Protein AF-0000000076553942 (afdb_homodimer)

Secondary structure (DSSP, 8-state):
------------------------------------TTPPB--S-EEE-GGGSPPEEETTEEEEEEEEEE-TTS-EEEEEEEEE-TT--SS--BB-SSEEEEEEEES-EEEEETTEEEEE-TT-EEEE-TT--BEEEE-SSS-EEEEEEEESPPPTTS--BT---/------------------------------------TTPPB--S-EEE-GGGSPPEEETTEEEEEEEEEE-TTS-EEEEEEEEE-TT--SS--BB-SSEEEEEEEES-EEEEETTEEEEE-TT-EEEE-TT--BEEEE-SSS-EEEEEEEESPPPTTS--BT---

Nearest PDB structures (foldseek):
  7x85-assembly2_C  TM=8.688E-01  e=5.227E-06  Gallus gallus
  6o2d-assembly1_A  TM=8.423E-01  e=2.325E-06  Schizosaccharomyces pombe
  4e2q-assembly1_B  TM=8.247E-01  e=1.135E-04  Arabidopsis thaliana
  1j1l-assembly1_A  TM=6.864E-01  e=2.246E-05  Homo sapiens
  4hlt-assembly1_A  TM=6.917E-01  e=2.641E-05  Homo sapiens

InterPro domains:
  IPR006311 Twin-arginine translocation pathway, signal sequence [PS51318] (1-35)
  IPR011051 RmlC-like cupin domain superfamily [SSF51182] (18-149)
  IPR013096 Cupin 2, conserved barrel [PF07883] (82-149)
  IPR014710 RmlC-like jelly roll fold [G3DSA:2.60.120.10] (34-156)

Foldseek 3Di:
DCPDDDPDDPVPPPPPPPPPPPPPPPPPPLPQQDWDPPFDEDPDDDDDDPVNFDWDDDPFFIKTWDDFGAYSSNKGKTKIKTKGFAFDWPFPWWAFQWKKKKAWQAAWKWKQFPNDTDIDGHRDMDIGDHGTTITMHRNDNGITMIMMMTIHDTDPPDDGPRDPD/DDDPDDDDDDDPPPPPPPPPPPPPPPPPPLPQQDWDPPFDEDPDDDDDDPVNFDWDDDPFFIKTWDDFGAYSSNKGKTKIKTKGFAFDWPFDWWAFQWKKKKAWQAAWKWKQFPNDTDIDGHRDMDIGDHPTTITMHRNDNGITMIMMMTIHDTDPVDDGPRDPD

pLDDT: mean 80.48, std 27.06, range [23.05, 99.0]

Sequence (330 aa):
MAGMKNLNRRDLCVALSAFAAMGSVSASAQAQAQAMPGEKVLSTPGAFPFDSLTPKKTENGVTRPVIQGVLPTGEAVELHETTLLPGHMPHPAHKHRHSEFMMIREGTIEFDNDGKKERVGPGGVIFAASGIMHGIKNVGDAPANYFVIAIGRESPMTPVEGTARMAGMKNLNRRDLCVALSAFAAMGSVSASAQAQAQAMPGEKVLSTPGAFPFDSLTPKKTENGVTRPVIQGVLPTGEAVELHETTLLPGHMPHPAHKHRHSEFMMIREGTIEFDNDGKKERVGPGGVIFAASGIMHGIKNVGDAPANYFVIAIGRESPMTPVEGTAR

Radius of gyration: 30.89 Å; Cα contacts (8 Å, |Δi|>4): 767; chains: 2; bounding box: 77×116×92 Å

Structure (mmCIF, N/CA/C/O backbone):
data_AF-0000000076553942-model_v1
#
loop_
_entity.id
_entity.type
_entity.pdbx_description
1 polymer 'Cupin domain'
#
loop_
_atom_site.group_PDB
_atom_site.id
_atom_site.type_symbol
_atom_site.label_atom_id
_atom_site.label_alt_id
_atom_site.label_comp_id
_atom_site.label_asym_id
_atom_site.label_entity_id
_atom_site.label_seq_id
_atom_site.pdbx_PDB_ins_code
_atom_site.Cartn_x
_atom_site.Cartn_y
_atom_site.Cartn_z
_atom_site.occupancy
_atom_site.B_iso_or_equiv
_atom_site.auth_seq_id
_atom_site.auth_comp_id
_atom_site.auth_asym_id
_atom_site.auth_atom_id
_atom_site.pdbx_PDB_model_num
ATOM 1 N N . MET A 1 1 ? -38.75 63.031 71.688 1 27.09 1 MET A N 1
ATOM 2 C CA . MET A 1 1 ? -38.656 61.594 71.562 1 27.09 1 MET A CA 1
ATOM 3 C C . MET A 1 1 ? -38.938 61.188 70.125 1 27.09 1 MET A C 1
ATOM 5 O O . MET A 1 1 ? -40.094 60.906 69.75 1 27.09 1 MET A O 1
ATOM 9 N N . ALA A 1 2 ? -38.219 61.844 69.125 1 28.02 2 ALA A N 1
ATOM 10 C CA . ALA A 1 2 ? -38.25 62.094 67.688 1 28.02 2 ALA A CA 1
ATOM 11 C C . ALA A 1 2 ? -37.938 60.812 66.875 1 28.02 2 ALA A C 1
ATOM 13 O O . ALA A 1 2 ? -36.781 60.406 66.812 1 28.02 2 ALA A O 1
ATOM 14 N N . GLY A 1 3 ? -38.719 59.75 67.062 1 29.3 3 GLY A N 1
ATOM 15 C CA . GLY A 1 3 ? -38.5 58.375 66.625 1 29.3 3 GLY A CA 1
ATOM 16 C C . GLY A 1 3 ? -38.469 58.25 65.125 1 29.3 3 GLY A C 1
ATOM 17 O O . GLY A 1 3 ? -39.469 58.438 64.438 1 29.3 3 GLY A O 1
ATOM 18 N N . MET A 1 4 ? -37.281 58.625 64.5 1 33.16 4 MET A N 1
ATOM 19 C CA . MET A 1 4 ? -36.938 58.594 63.062 1 33.16 4 MET A CA 1
ATOM 20 C C . MET A 1 4 ? -37.219 57.25 62.438 1 33.16 4 MET A C 1
ATOM 22 O O . MET A 1 4 ? -36.938 56.219 63.031 1 33.16 4 MET A O 1
ATOM 26 N N . LYS A 1 5 ? -38.062 57.188 61.406 1 30.94 5 LYS A N 1
ATOM 27 C CA . LYS A 1 5 ? -38.719 56.312 60.469 1 30.94 5 LYS A CA 1
ATOM 28 C C . LYS A 1 5 ? -37.75 55.312 59.844 1 30.94 5 LYS A C 1
ATOM 30 O O . LYS A 1 5 ? -36.562 55.625 59.719 1 30.94 5 LYS A O 1
ATOM 35 N N . ASN A 1 6 ? -38.094 54.062 59.562 1 26.81 6 ASN A N 1
ATOM 36 C CA . ASN A 1 6 ? -37.812 52.656 59.281 1 26.81 6 ASN A CA 1
ATOM 37 C C . ASN A 1 6 ? -37.312 52.469 57.844 1 26.81 6 ASN A C 1
ATOM 39 O O . ASN A 1 6 ? -37.156 51.312 57.375 1 26.81 6 ASN A O 1
ATOM 43 N N . LEU A 1 7 ? -37.5 53.438 56.812 1 32.25 7 LEU A N 1
ATOM 44 C CA . LEU A 1 7 ? -37.656 52.812 55.531 1 32.25 7 LEU A CA 1
ATOM 45 C C . LEU A 1 7 ? -36.406 52 55.156 1 32.25 7 LEU A C 1
ATOM 47 O O . LEU A 1 7 ? -35.281 52.531 55.156 1 32.25 7 LEU A O 1
ATOM 51 N N . ASN A 1 8 ? -36.406 50.688 55.344 1 25.94 8 ASN A N 1
ATOM 52 C CA . ASN A 1 8 ? -35.406 49.594 55.312 1 25.94 8 ASN A CA 1
ATOM 53 C C . ASN A 1 8 ? -34.75 49.531 53.938 1 25.94 8 ASN A C 1
ATOM 55 O O . ASN A 1 8 ? -33.5 49.656 53.844 1 25.94 8 ASN A O 1
ATOM 59 N N . ARG A 1 9 ? -35 48.375 53.25 1 28.38 9 ARG A N 1
ATOM 60 C CA . ARG A 1 9 ? -34.156 47.344 52.625 1 28.38 9 ARG A CA 1
ATOM 61 C C . ARG A 1 9 ? -33.875 47.719 51.156 1 28.38 9 ARG A C 1
ATOM 63 O O . ARG A 1 9 ? -34.812 47.906 50.375 1 28.38 9 ARG A O 1
ATOM 70 N N . ARG A 1 10 ? -32.781 48.375 50.719 1 25.28 10 ARG A N 1
ATOM 71 C CA . ARG A 1 10 ? -31.953 48.688 49.562 1 25.28 10 ARG A CA 1
ATOM 72 C C . ARG A 1 10 ? -31.672 47.438 48.75 1 25.28 10 ARG A C 1
ATOM 74 O O . ARG A 1 10 ? -30.703 46.719 49 1 25.28 10 ARG A O 1
ATOM 81 N N . ASP A 1 11 ? -32.625 46.438 48.625 1 27.47 11 ASP A N 1
ATOM 82 C CA . ASP A 1 11 ? -32.156 45.25 47.938 1 27.47 11 ASP A CA 1
ATOM 83 C C . ASP A 1 11 ? -31.797 45.531 46.5 1 27.47 11 ASP A C 1
ATOM 85 O O . ASP A 1 11 ? -32.656 45.875 45.688 1 27.47 11 ASP A O 1
ATOM 89 N N . LEU A 1 12 ? -30.797 46.375 46.188 1 24.89 12 LEU A N 1
ATOM 90 C CA . LEU A 1 12 ? -30.359 46.688 44.844 1 24.89 12 LEU A CA 1
ATOM 91 C C . LEU A 1 12 ? -30.016 45.406 44.062 1 24.89 12 LEU A C 1
ATOM 93 O O . LEU A 1 12 ? -29.219 44.594 44.531 1 24.89 12 LEU A O 1
ATOM 97 N N . CYS A 1 13 ? -30.969 44.938 43.219 1 27.08 13 CYS A N 1
ATOM 98 C CA . CYS A 1 13 ? -30.953 43.812 42.25 1 27.08 13 CYS A CA 1
ATOM 99 C C . CYS A 1 13 ? -29.766 43.938 41.312 1 27.08 13 CYS A C 1
ATOM 101 O O . CYS A 1 13 ? -29.641 44.906 40.562 1 27.08 13 CYS A O 1
ATOM 103 N N . VAL A 1 14 ? -28.516 43.562 41.75 1 28.34 14 VAL A N 1
ATOM 104 C CA . VAL A 1 14 ? -27.312 43.438 40.938 1 28.34 14 VAL A CA 1
ATOM 105 C C . VAL A 1 14 ? -27.594 42.562 39.75 1 28.34 14 VAL A C 1
ATOM 107 O O . VAL A 1 14 ? -27.984 41.406 39.875 1 28.34 14 VAL A O 1
ATOM 110 N N . ALA A 1 15 ? -28.266 43.094 38.688 1 27.41 15 ALA A N 1
ATOM 111 C CA . ALA A 1 15 ? -28.3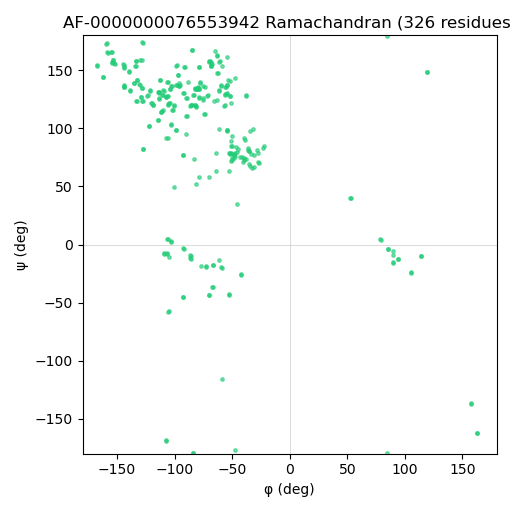91 42.406 37.375 1 27.41 15 ALA A CA 1
ATOM 112 C C . ALA A 1 15 ? -27.047 41.875 36.906 1 27.41 15 ALA A C 1
ATOM 114 O O . ALA A 1 15 ? -26.109 42.656 36.656 1 27.41 15 ALA A O 1
ATOM 115 N N . LEU A 1 16 ? -26.516 40.75 37.469 1 29.64 16 LEU A N 1
ATOM 116 C CA . LEU A 1 16 ? -25.375 39.969 37 1 29.64 16 LEU A CA 1
ATOM 117 C C . LEU A 1 16 ? -25.531 39.625 35.531 1 29.64 16 LEU A C 1
ATOM 119 O O . LEU A 1 16 ? -26.438 38.875 35.125 1 29.64 16 LEU A O 1
ATOM 123 N N . SER A 1 17 ? -25.391 40.562 34.594 1 30.22 17 SER A N 1
ATOM 124 C CA . SER A 1 17 ? -25.312 40.188 33.188 1 30.22 17 SER A CA 1
ATOM 125 C C . SER A 1 17 ? -24.25 39.125 32.969 1 30.22 17 SER A C 1
ATOM 127 O O . SER A 1 17 ? -23.078 39.344 33.219 1 30.22 17 SER A O 1
ATOM 129 N N . ALA A 1 18 ? -24.531 37.844 33.281 1 30.64 18 ALA A N 1
ATOM 130 C CA . ALA A 1 18 ? -23.703 36.719 32.844 1 30.64 18 ALA A CA 1
ATOM 131 C C . ALA A 1 18 ? -23.453 36.781 31.344 1 30.64 18 ALA A C 1
ATOM 133 O O . ALA A 1 18 ? -24.391 36.688 30.547 1 30.64 18 ALA A O 1
ATOM 134 N N . PHE A 1 19 ? -22.531 37.625 30.859 1 31.36 19 PHE A N 1
ATOM 135 C CA . PHE A 1 19 ? -22 37.438 29.516 1 31.36 19 PHE A CA 1
ATOM 136 C C . PHE A 1 19 ? -21.625 35.969 29.281 1 31.36 19 PHE A C 1
ATOM 138 O O . PHE A 1 19 ? -20.766 35.438 29.984 1 31.36 19 PHE A O 1
ATOM 145 N N . ALA A 1 20 ? -22.594 35.125 28.906 1 31.69 20 ALA A N 1
ATOM 146 C CA . ALA A 1 20 ? -22.297 33.812 28.312 1 31.69 20 ALA A CA 1
ATOM 147 C C . ALA A 1 20 ? -21.219 33.938 27.234 1 31.69 20 ALA A C 1
ATOM 149 O O . ALA A 1 20 ? -21.422 34.562 26.203 1 31.69 20 ALA A O 1
ATOM 150 N N . ALA A 1 21 ? -19.922 34.031 27.625 1 32.78 21 ALA A N 1
ATOM 151 C CA . ALA A 1 21 ? -18.859 33.719 26.672 1 32.78 21 ALA A CA 1
ATOM 152 C C . ALA A 1 21 ? -19.219 32.438 25.875 1 32.78 21 ALA A C 1
ATOM 154 O O . ALA A 1 21 ? -19.281 31.359 26.453 1 32.78 21 ALA A O 1
ATOM 155 N N . MET A 1 22 ? -20.109 32.531 24.938 1 34.59 22 MET A N 1
ATOM 156 C CA . MET A 1 22 ? -20.109 31.469 23.938 1 34.59 22 MET A CA 1
ATOM 157 C C . MET A 1 22 ? -18.688 31.062 23.547 1 34.59 22 MET A C 1
ATOM 159 O O . MET A 1 22 ? -17.953 31.875 22.984 1 34.59 22 MET A O 1
ATOM 163 N N . GLY A 1 23 ? -17.953 30.406 24.391 1 34.53 23 GLY A N 1
ATOM 164 C CA . GLY A 1 23 ? -16.797 29.688 23.906 1 34.53 23 GLY A CA 1
ATOM 165 C C . GLY A 1 23 ? -17 29.078 22.531 1 34.53 23 GLY A C 1
ATOM 166 O O . GLY A 1 23 ? -17.875 28.219 22.359 1 34.53 23 GLY A O 1
ATOM 167 N N . SER A 1 24 ? -16.859 29.875 21.516 1 35.22 24 SER A N 1
ATOM 168 C CA . SER A 1 24 ? -16.656 29.188 20.25 1 35.22 24 SER A CA 1
ATOM 169 C C . SER A 1 24 ? -15.719 28 20.406 1 35.22 24 SER A C 1
ATOM 171 O O . SER A 1 24 ? -14.555 28.156 20.766 1 35.22 24 SER A O 1
ATOM 173 N N . VAL A 1 25 ? -16.156 26.938 20.953 1 38 25 VAL A N 1
ATOM 174 C CA . VAL A 1 25 ? -15.422 25.734 20.594 1 38 25 VAL A CA 1
ATOM 175 C C . VAL A 1 25 ? -14.969 25.812 19.141 1 38 25 VAL A C 1
ATOM 177 O O . VAL A 1 25 ? -15.781 25.719 18.219 1 38 25 VAL A O 1
ATOM 180 N N . SER A 1 26 ? -14.039 26.688 18.859 1 36.72 26 SER A N 1
ATOM 181 C CA . SER A 1 26 ? -13.359 26.391 17.609 1 36.72 26 SER A CA 1
ATOM 182 C C . SER A 1 26 ? -13.195 24.891 17.406 1 36.72 26 SER A C 1
ATOM 184 O O . SER A 1 26 ? -12.523 24.234 18.203 1 36.72 26 SER A O 1
ATOM 186 N N . ALA A 1 27 ? -14.156 24.25 16.969 1 35.72 27 ALA A N 1
ATOM 187 C CA . ALA A 1 27 ? -13.805 22.969 16.359 1 35.72 27 ALA A CA 1
ATOM 188 C C . ALA A 1 27 ? -12.391 23 15.781 1 35.72 27 ALA A C 1
ATOM 190 O O . ALA A 1 27 ? -12.094 23.812 14.914 1 35.72 27 ALA A O 1
ATOM 191 N N . SER A 1 28 ? -11.398 22.828 16.578 1 37.69 28 SER A N 1
ATOM 192 C CA . SER A 1 28 ? -10.133 22.484 15.93 1 37.69 28 SER A CA 1
ATOM 193 C C . SER A 1 28 ? -10.367 21.766 14.602 1 37.69 28 SER A C 1
ATOM 195 O O . SER A 1 28 ? -10.82 20.625 14.57 1 37.69 28 SER A O 1
ATOM 197 N N . ALA A 1 29 ? -10.828 22.484 13.664 1 34.94 29 ALA A N 1
ATOM 198 C CA . ALA A 1 29 ? -10.742 21.953 12.305 1 34.94 29 ALA A CA 1
ATOM 199 C C . ALA A 1 29 ? -9.492 21.109 12.117 1 34.94 29 ALA A C 1
ATOM 201 O O . ALA A 1 29 ? -8.367 21.594 12.258 1 34.94 29 ALA A O 1
ATOM 202 N N . GLN A 1 30 ? -9.5 19.891 12.586 1 40.62 30 GLN A N 1
ATOM 203 C CA . GLN A 1 30 ? -8.461 19.016 12.07 1 40.62 30 GLN A CA 1
ATOM 204 C C . GLN A 1 30 ? -7.949 19.516 10.719 1 40.62 30 GLN A C 1
ATOM 206 O O . GLN A 1 30 ? -8.727 19.672 9.773 1 40.62 30 GLN A O 1
ATOM 211 N N . ALA A 1 31 ? -7.008 20.438 10.633 1 39.31 31 ALA A N 1
ATOM 212 C CA . ALA A 1 31 ? -6.359 20.938 9.422 1 39.31 31 ALA A CA 1
ATOM 213 C C . ALA A 1 31 ? -6.242 19.828 8.375 1 39.31 31 ALA A C 1
ATOM 215 O O . ALA A 1 31 ? -5.418 18.922 8.508 1 39.31 31 ALA A O 1
ATOM 216 N N . GLN A 1 32 ? -7.379 19.391 7.883 1 48.31 32 GLN A N 1
ATOM 217 C CA . GLN A 1 32 ? -7.328 18.562 6.688 1 48.31 32 GLN A CA 1
ATOM 218 C C . GLN A 1 32 ? -6.273 19.062 5.707 1 48.31 32 GLN A C 1
ATOM 220 O O . GLN A 1 32 ? -6.273 20.234 5.336 1 48.31 32 GLN A O 1
ATOM 225 N N . ALA A 1 33 ? -5.031 18.594 5.805 1 53.69 33 ALA A N 1
ATOM 226 C CA . ALA A 1 33 ? -4.059 18.969 4.785 1 53.69 33 ALA A CA 1
ATOM 227 C C . ALA A 1 33 ? -4.727 19.156 3.428 1 53.69 33 ALA A C 1
ATOM 229 O O . ALA A 1 33 ? -5.41 18.25 2.941 1 53.69 33 ALA A O 1
ATOM 230 N N . GLN A 1 34 ? -4.961 20.375 3.131 1 63.69 34 GLN A N 1
ATOM 231 C CA . GLN A 1 34 ? -5.648 20.781 1.906 1 63.69 34 GLN A CA 1
ATOM 232 C C . GLN A 1 34 ? -4.812 20.438 0.673 1 63.69 34 GLN A C 1
ATOM 234 O O . GLN A 1 34 ? -3.588 20.562 0.692 1 63.69 34 GLN A O 1
ATOM 239 N N . ALA A 1 35 ? -5.441 19.672 -0.194 1 70.38 35 ALA A N 1
ATOM 240 C CA . ALA A 1 35 ? -4.848 19.469 -1.512 1 70.38 35 ALA A CA 1
ATOM 241 C C . ALA A 1 35 ? -4.195 20.75 -2.027 1 70.38 35 ALA A C 1
ATOM 243 O O . ALA A 1 35 ? -4.742 21.844 -1.86 1 70.38 35 ALA A O 1
ATOM 244 N N . MET A 1 36 ? -2.953 20.719 -2.461 1 73.25 36 MET A N 1
ATOM 245 C CA . MET A 1 36 ? -2.309 21.844 -3.133 1 73.25 36 MET A CA 1
ATOM 246 C C . MET A 1 36 ? -2.914 22.078 -4.512 1 73.25 36 MET A C 1
ATOM 248 O O . MET A 1 36 ? -3.527 21.172 -5.086 1 73.25 36 MET A O 1
ATOM 252 N N . PRO A 1 37 ? -2.732 23.297 -4.965 1 74.56 37 PRO A N 1
ATOM 253 C CA . PRO A 1 37 ? -3.273 23.547 -6.301 1 74.56 37 PRO A CA 1
ATOM 254 C C . PRO A 1 37 ? -2.754 22.562 -7.344 1 74.56 37 PRO A C 1
ATOM 256 O O . PRO A 1 37 ? -1.56 22.25 -7.367 1 74.56 37 PRO A O 1
ATOM 259 N N . GLY A 1 38 ? -3.664 21.969 -8.094 1 82.81 38 GLY A N 1
ATOM 260 C CA . GLY A 1 38 ? -3.301 21.047 -9.156 1 82.81 38 GLY A CA 1
ATOM 261 C C . GLY A 1 38 ? -3.299 19.594 -8.719 1 82.81 38 GLY A C 1
ATOM 262 O O . GLY A 1 38 ? -3.268 18.688 -9.555 1 82.81 38 GLY A O 1
ATOM 263 N N . GLU A 1 39 ? -3.369 19.422 -7.449 1 87.19 39 GLU A N 1
ATOM 264 C CA . GLU A 1 39 ? -3.381 18.047 -6.969 1 87.19 39 GLU A CA 1
ATOM 265 C C . GLU A 1 39 ? -4.777 17.438 -7.07 1 87.19 39 GLU A C 1
ATOM 267 O O . GLU A 1 39 ? -5.766 18.078 -6.707 1 87.19 39 GLU A O 1
ATOM 272 N N . LYS A 1 40 ? -4.785 16.219 -7.59 1 95.12 40 LYS A N 1
ATOM 273 C CA . LYS A 1 40 ? -6.051 15.5 -7.664 1 95.12 40 LYS A CA 1
ATOM 274 C C . LYS A 1 40 ? -6.461 14.969 -6.297 1 95.12 40 LYS A C 1
ATOM 276 O O . LYS A 1 40 ? -5.688 14.266 -5.641 1 95.12 40 LYS A O 1
ATOM 281 N N . VAL A 1 41 ? -7.656 15.305 -5.875 1 96.81 41 VAL A N 1
ATOM 282 C CA . VAL A 1 41 ? -8.172 14.742 -4.629 1 96.81 41 VAL A CA 1
ATOM 283 C C . VAL A 1 41 ? -8.797 13.375 -4.895 1 96.81 41 VAL A C 1
ATOM 285 O O . VAL A 1 41 ? -9.672 13.25 -5.754 1 96.81 41 VAL A O 1
ATOM 288 N N . LEU A 1 42 ? -8.43 12.43 -4.18 1 98 42 LEU A N 1
ATOM 289 C CA . LEU A 1 42 ? -8.875 11.055 -4.375 1 98 42 LEU A CA 1
ATOM 290 C C . LEU A 1 42 ? -10.102 10.758 -3.518 1 98 42 LEU A C 1
ATOM 292 O O . LEU A 1 42 ? -10.008 10.047 -2.516 1 98 42 LEU A O 1
ATOM 296 N N . SER A 1 43 ? -11.203 11.242 -3.982 1 96.44 43 SER A N 1
ATOM 297 C CA . SER A 1 43 ? -12.43 11.109 -3.205 1 96.44 43 SER A CA 1
ATOM 298 C C . SER A 1 43 ? -13.359 10.062 -3.816 1 96.44 43 SER A C 1
ATOM 300 O O . SER A 1 43 ? -14.398 9.742 -3.24 1 96.44 43 SER A O 1
ATOM 302 N N . THR A 1 44 ? -13.078 9.555 -4.949 1 96.38 44 THR A N 1
ATOM 303 C CA . THR A 1 44 ? -13.891 8.547 -5.625 1 96.38 44 THR A CA 1
ATOM 304 C C . THR A 1 44 ? -13.234 7.176 -5.551 1 96.38 44 THR A C 1
ATOM 306 O O . THR A 1 44 ? -12.109 6.992 -6.027 1 96.38 44 THR A O 1
ATOM 309 N N . PRO A 1 45 ? -13.961 6.207 -4.949 1 97.69 45 PRO A N 1
ATOM 310 C CA . PRO A 1 45 ? -13.406 4.852 -4.918 1 97.69 45 PRO A CA 1
ATOM 311 C C . PRO A 1 45 ? -13.234 4.254 -6.312 1 97.69 45 PRO A C 1
ATOM 313 O O . PRO A 1 45 ? -13.781 4.781 -7.285 1 97.69 45 PRO A O 1
ATOM 316 N N . GLY A 1 46 ? -12.398 3.17 -6.348 1 97.44 46 GLY A N 1
ATOM 317 C CA . GLY A 1 46 ? -12.219 2.572 -7.664 1 97.44 46 GLY A CA 1
ATOM 318 C C . GLY A 1 46 ? -11.539 1.219 -7.617 1 97.44 46 GLY A C 1
ATOM 319 O O . GLY A 1 46 ? -10.859 0.893 -6.645 1 97.44 46 GLY A O 1
ATOM 320 N N . ALA A 1 47 ? -11.836 0.418 -8.656 1 98.69 47 ALA A N 1
ATOM 321 C CA . ALA A 1 47 ? -11.117 -0.813 -8.961 1 98.69 47 ALA A CA 1
ATOM 322 C C . ALA A 1 47 ? -10.156 -0.608 -10.133 1 98.69 47 ALA A C 1
ATOM 324 O O . ALA A 1 47 ? -10.484 0.069 -11.109 1 98.69 47 ALA A O 1
ATOM 325 N N . PHE A 1 48 ? -8.992 -1.124 -9.984 1 98.81 48 PHE A N 1
ATOM 326 C CA . PHE A 1 48 ? -7.945 -1.04 -10.992 1 98.81 48 PHE A CA 1
ATOM 327 C C . PHE A 1 48 ? -7.398 -2.424 -11.32 1 98.81 48 PHE A C 1
ATOM 329 O O . PHE A 1 48 ? -6.324 -2.801 -10.844 1 98.81 48 PHE A O 1
ATOM 336 N N . PRO A 1 49 ? -8.102 -3.172 -12.211 1 98.88 49 PRO A N 1
ATOM 337 C CA . PRO A 1 49 ? -7.566 -4.477 -12.609 1 98.88 49 PRO A CA 1
ATOM 338 C C . PRO A 1 49 ? -6.227 -4.375 -13.328 1 98.88 49 PRO A C 1
ATOM 340 O O . PRO A 1 49 ? -5.984 -3.406 -14.055 1 98.88 49 PRO A O 1
ATOM 343 N N . PHE A 1 50 ? -5.414 -5.383 -13.117 1 98.81 50 PHE A N 1
ATOM 344 C CA . PHE A 1 50 ? -4.055 -5.379 -13.648 1 98.81 50 PHE A CA 1
ATOM 345 C C . PHE A 1 50 ? -4.051 -5.098 -15.148 1 98.81 50 PHE A C 1
ATOM 347 O O . PHE A 1 50 ? -3.281 -4.266 -15.625 1 98.81 50 PHE A O 1
ATOM 354 N N . ASP A 1 51 ? -4.938 -5.699 -15.844 1 98.31 51 ASP A N 1
ATOM 355 C CA . ASP A 1 51 ? -4.949 -5.629 -17.312 1 98.31 51 ASP A CA 1
ATOM 356 C C . ASP A 1 51 ? -5.406 -4.254 -17.781 1 98.31 51 ASP A C 1
ATOM 358 O O . ASP A 1 51 ? -5.215 -3.902 -18.953 1 98.31 51 ASP A O 1
ATOM 362 N N . SER A 1 52 ? -6.074 -3.496 -16.906 1 98.38 52 SER A N 1
ATOM 363 C CA . SER A 1 52 ? -6.539 -2.166 -17.281 1 98.38 52 SER A CA 1
ATOM 364 C C . SER A 1 52 ? -5.457 -1.115 -17.062 1 98.38 52 SER A C 1
ATOM 366 O O . SER A 1 52 ? -5.602 0.032 -17.484 1 98.38 52 SER A O 1
ATOM 368 N N . LEU A 1 53 ? -4.348 -1.485 -16.391 1 98.81 53 LEU A N 1
ATOM 369 C CA . LEU A 1 53 ? -3.26 -0.56 -16.094 1 98.81 53 LEU A CA 1
ATOM 370 C C . LEU A 1 53 ? -2.326 -0.423 -17.297 1 98.81 53 LEU A C 1
ATOM 372 O O . LEU A 1 53 ? -1.917 -1.425 -17.891 1 98.81 53 LEU A O 1
ATOM 376 N N . THR A 1 54 ? -1.968 0.783 -17.625 1 98.62 54 THR A N 1
ATOM 377 C CA . THR A 1 54 ? -1.109 1.024 -18.781 1 98.62 54 THR A CA 1
ATOM 378 C C . THR A 1 54 ? 0.356 0.794 -18.422 1 98.62 54 THR A C 1
ATOM 380 O O . THR A 1 54 ? 0.923 1.522 -17.609 1 98.62 54 THR A O 1
ATOM 383 N N . PRO A 1 55 ? 0.945 -0.151 -19.109 1 98.75 55 PRO A N 1
ATOM 384 C CA . PRO A 1 55 ? 2.354 -0.417 -18.797 1 98.75 55 PRO A CA 1
ATOM 385 C C . PRO A 1 55 ? 3.287 0.66 -19.359 1 98.75 55 PRO A C 1
ATOM 387 O O . PRO A 1 55 ? 3.08 1.153 -20.469 1 98.75 55 PRO A O 1
ATOM 390 N N . LYS A 1 56 ? 4.211 1.075 -18.578 1 98.62 56 LYS A N 1
ATOM 391 C CA . LYS A 1 56 ? 5.328 1.914 -18.984 1 98.62 56 LYS A CA 1
ATOM 392 C C . LYS A 1 56 ? 6.645 1.138 -18.938 1 98.62 56 LYS A C 1
ATOM 394 O O . LYS A 1 56 ? 7.129 0.785 -17.859 1 98.62 56 LYS A O 1
ATOM 399 N N . LYS A 1 57 ? 7.262 0.939 -20.062 1 98 57 LYS A N 1
ATOM 400 C CA . LYS A 1 57 ? 8.5 0.175 -20.141 1 98 57 LYS A CA 1
ATOM 401 C C . LYS A 1 57 ? 9.695 1.01 -19.672 1 98 57 LYS A C 1
ATOM 403 O O . LYS A 1 57 ? 9.789 2.195 -20 1 98 57 LYS A O 1
ATOM 408 N N . THR A 1 58 ? 10.562 0.337 -18.953 1 95.81 58 THR A N 1
ATOM 409 C CA . THR A 1 58 ? 11.852 0.897 -18.562 1 95.81 58 THR A CA 1
ATOM 410 C C . THR A 1 58 ? 12.992 -0.055 -18.938 1 95.81 58 THR A C 1
ATOM 412 O O . THR A 1 58 ? 12.742 -1.167 -19.406 1 95.81 58 THR A O 1
ATOM 415 N N . GLU A 1 59 ? 14.18 0.385 -18.75 1 96.81 59 GLU A N 1
ATOM 416 C CA . GLU A 1 59 ? 15.32 -0.49 -19 1 96.81 59 GLU A CA 1
ATOM 417 C C . GLU A 1 59 ? 15.359 -1.646 -18 1 96.81 59 GLU A C 1
ATOM 419 O O . GLU A 1 59 ? 15.938 -2.695 -18.297 1 96.81 59 GLU A O 1
ATOM 424 N N . ASN A 1 60 ? 14.68 -1.534 -16.953 1 98.31 60 ASN A N 1
ATOM 425 C CA . ASN A 1 60 ? 14.812 -2.494 -15.867 1 98.31 60 ASN A CA 1
ATOM 426 C C . ASN A 1 60 ? 13.57 -3.375 -15.742 1 98.31 60 ASN A C 1
ATOM 428 O O . ASN A 1 60 ? 13.547 -4.305 -14.938 1 98.31 60 ASN A O 1
ATOM 432 N N . GLY A 1 61 ? 12.484 -3.037 -16.531 1 98.56 61 GLY A N 1
ATOM 433 C CA . GLY A 1 61 ? 11.242 -3.783 -16.422 1 98.56 61 GLY A CA 1
ATOM 434 C C . GLY A 1 61 ? 10.031 -2.996 -16.906 1 98.56 61 GLY A C 1
ATOM 435 O O . GLY A 1 61 ? 10.023 -2.475 -18.016 1 98.56 61 GLY A O 1
ATOM 436 N N . VAL A 1 62 ? 9.023 -3.105 -16.172 1 98.75 62 VAL A N 1
ATOM 437 C CA . VAL A 1 62 ? 7.777 -2.43 -16.516 1 98.75 62 VAL A CA 1
ATOM 438 C C . VAL A 1 62 ? 7.145 -1.846 -15.258 1 98.75 62 VAL A C 1
ATOM 440 O O . VAL A 1 62 ? 7.121 -2.496 -14.211 1 98.75 62 VAL A O 1
ATOM 443 N N . THR A 1 63 ? 6.727 -0.606 -15.312 1 98.75 63 THR A N 1
ATOM 444 C CA . THR A 1 63 ? 5.922 -0.014 -14.25 1 98.75 63 THR A CA 1
ATOM 445 C C . THR A 1 63 ? 4.508 0.29 -14.75 1 98.75 63 THR A C 1
ATOM 447 O O . THR A 1 63 ? 4.324 0.708 -15.891 1 98.75 63 THR A O 1
ATOM 450 N N . ARG A 1 64 ? 3.525 0.08 -13.93 1 98.88 64 ARG A N 1
ATOM 451 C CA . ARG A 1 64 ? 2.123 0.377 -14.203 1 98.88 64 ARG A CA 1
ATOM 452 C C . ARG A 1 64 ? 1.554 1.335 -13.164 1 98.88 64 ARG A C 1
ATOM 454 O O . ARG A 1 64 ? 1.236 0.927 -12.047 1 98.88 64 ARG A O 1
ATOM 461 N N . PRO A 1 65 ? 1.434 2.645 -13.562 1 98.88 65 PRO A N 1
ATOM 462 C CA . PRO A 1 65 ? 0.793 3.564 -12.617 1 98.88 65 PRO A CA 1
ATOM 463 C C . PRO A 1 65 ? -0.639 3.156 -12.273 1 98.88 65 PRO A C 1
ATOM 465 O O . PRO A 1 65 ? -1.393 2.738 -13.156 1 98.88 65 PRO A O 1
ATOM 468 N N . VAL A 1 66 ? -0.992 3.229 -11.023 1 98.94 66 VAL A N 1
ATOM 469 C CA . VAL A 1 66 ? -2.336 2.869 -10.586 1 98.94 66 VAL A CA 1
ATOM 470 C C . VAL A 1 66 ? -3.131 4.133 -10.266 1 98.94 66 VAL A C 1
ATOM 472 O O . VAL A 1 66 ? -4.199 4.363 -10.828 1 98.94 66 VAL A O 1
ATOM 475 N N . ILE A 1 67 ? -2.637 4.969 -9.344 1 98.69 67 ILE A N 1
ATOM 476 C CA . ILE A 1 67 ? -3.34 6.156 -8.875 1 98.69 67 ILE A CA 1
ATOM 477 C C . ILE A 1 67 ? -2.357 7.098 -8.18 1 98.69 67 ILE A C 1
ATOM 479 O O . ILE A 1 67 ? -1.383 6.648 -7.57 1 98.69 67 ILE A O 1
ATOM 483 N N . GLN A 1 68 ? -2.551 8.367 -8.336 1 97.94 68 GLN A N 1
ATOM 484 C CA . GLN A 1 68 ? -1.767 9.422 -7.691 1 97.94 68 GLN A CA 1
ATOM 485 C C . GLN A 1 68 ? -2.643 10.617 -7.328 1 97.94 68 GLN A C 1
ATOM 487 O O . GLN A 1 68 ? -3.523 11.008 -8.094 1 97.94 68 GLN A O 1
ATOM 492 N N . GLY A 1 69 ? -2.434 11.133 -6.164 1 97.62 69 GLY A N 1
ATOM 493 C CA . GLY A 1 69 ? -3.176 12.297 -5.711 1 97.62 69 GLY A CA 1
ATOM 494 C C . GLY A 1 69 ? -3.111 12.5 -4.211 1 97.62 69 GLY A C 1
ATOM 495 O O . GLY A 1 69 ? -2.172 12.047 -3.557 1 97.62 69 GLY A O 1
ATOM 496 N N . VAL A 1 70 ? -4.035 13.289 -3.727 1 97.12 70 VAL A N 1
ATOM 497 C CA . VAL A 1 70 ? -4.133 13.578 -2.301 1 97.12 70 VAL A CA 1
ATOM 498 C C . VAL A 1 70 ? -5.43 12.992 -1.742 1 97.12 70 VAL A C 1
ATOM 500 O O . VAL A 1 70 ? -6.504 13.188 -2.32 1 97.12 70 VAL A O 1
ATOM 503 N N . LEU A 1 71 ? -5.312 12.289 -0.654 1 97.25 71 LEU A N 1
ATOM 504 C CA . LEU A 1 71 ? -6.496 11.742 0 1 97.25 71 LEU A CA 1
ATOM 505 C C . LEU A 1 71 ? -7.328 12.852 0.635 1 97.25 71 LEU A C 1
ATOM 507 O O . LEU A 1 71 ? -6.816 13.93 0.927 1 97.25 71 LEU A O 1
ATOM 511 N N . PRO A 1 72 ? -8.641 12.555 0.844 1 94.75 72 PRO A N 1
ATOM 512 C CA . PRO A 1 72 ? -9.484 13.586 1.452 1 94.75 72 PRO A CA 1
ATOM 513 C C . PRO A 1 72 ? -9 14.016 2.832 1 94.75 72 PRO A C 1
ATOM 515 O O . PRO A 1 72 ? -9.273 15.133 3.27 1 94.75 72 PRO A O 1
ATOM 518 N N . THR A 1 73 ? -8.227 13.18 3.393 1 93.62 73 THR A N 1
ATOM 519 C CA . THR A 1 73 ? -7.719 13.477 4.727 1 93.62 73 THR A CA 1
ATOM 520 C C . THR A 1 73 ? -6.371 14.195 4.641 1 93.62 73 THR A C 1
ATOM 522 O O . THR A 1 73 ? -5.758 14.492 5.668 1 93.62 73 THR A O 1
ATOM 525 N N . GLY A 1 74 ? -5.84 14.383 3.467 1 93.06 74 GLY A N 1
ATOM 526 C CA . GLY A 1 74 ? -4.734 15.305 3.285 1 93.06 74 GLY A CA 1
ATOM 527 C C . GLY A 1 74 ? -3.445 14.617 2.875 1 93.06 74 GLY A C 1
ATOM 528 O O . GLY A 1 74 ? -2.467 15.281 2.521 1 93.06 74 GLY A O 1
ATOM 529 N N . GLU A 1 75 ? -3.381 13.312 2.918 1 95.62 75 GLU A N 1
ATOM 530 C CA . GLU A 1 75 ? -2.15 12.578 2.633 1 95.62 75 GLU A CA 1
ATOM 531 C C . GLU A 1 75 ? -1.91 12.469 1.131 1 95.62 75 GLU A C 1
ATOM 533 O O . GLU A 1 75 ? -2.781 12.008 0.39 1 95.62 75 GLU A O 1
ATOM 538 N N . ALA A 1 76 ? -0.761 12.867 0.673 1 96.62 76 ALA A N 1
ATOM 539 C CA . ALA A 1 76 ? -0.371 12.664 -0.719 1 96.62 76 ALA A CA 1
ATOM 540 C C . ALA A 1 76 ? 0.117 11.234 -0.947 1 96.62 76 ALA A C 1
ATOM 542 O O . ALA A 1 76 ? 0.911 10.711 -0.162 1 96.62 76 ALA A O 1
ATOM 543 N N . VAL A 1 77 ? -0.369 10.609 -2.068 1 98.31 77 VAL A N 1
ATOM 544 C CA . VAL A 1 77 ? 0.032 9.234 -2.336 1 98.31 77 VAL A CA 1
ATOM 545 C C . VAL A 1 77 ? 0.305 9.055 -3.828 1 98.31 77 VAL A C 1
ATOM 547 O O . VAL A 1 77 ? -0.257 9.773 -4.66 1 98.31 77 VAL A O 1
ATOM 550 N N . GLU A 1 78 ? 1.207 8.195 -4.152 1 98.38 78 GLU A N 1
ATOM 551 C CA . GLU A 1 78 ? 1.432 7.621 -5.477 1 98.38 78 GLU A CA 1
ATOM 552 C C . GLU A 1 78 ? 1.591 6.105 -5.406 1 98.38 78 GLU A C 1
ATOM 554 O O . GLU A 1 78 ? 2.412 5.598 -4.637 1 98.38 78 GLU A O 1
ATOM 559 N N . LEU A 1 79 ? 0.748 5.359 -6.145 1 98.88 79 LEU A N 1
ATOM 560 C CA . LEU A 1 79 ? 0.771 3.9 -6.141 1 98.88 79 LEU A CA 1
ATOM 561 C C . LEU A 1 79 ? 1.008 3.357 -7.547 1 98.88 79 LEU A C 1
ATOM 563 O O . LEU A 1 79 ? 0.398 3.828 -8.508 1 98.88 79 LEU A O 1
ATOM 567 N N . HIS A 1 80 ? 1.928 2.422 -7.648 1 98.94 80 HIS A N 1
ATOM 568 C CA . HIS A 1 80 ? 2.129 1.729 -8.914 1 98.94 80 HIS A CA 1
ATOM 569 C C . HIS A 1 80 ? 2.484 0.262 -8.695 1 98.94 80 HIS A C 1
ATOM 571 O O . HIS A 1 80 ? 2.906 -0.118 -7.598 1 98.94 80 HIS A O 1
ATOM 577 N N . GLU A 1 81 ? 2.205 -0.554 -9.641 1 98.94 81 GLU A N 1
ATOM 578 C CA . GLU A 1 81 ? 2.686 -1.928 -9.75 1 98.94 81 GLU A CA 1
ATOM 579 C C . GLU A 1 81 ? 3.93 -2.008 -10.633 1 98.94 81 GLU A C 1
ATOM 581 O O . GLU A 1 81 ? 4.012 -1.332 -11.664 1 98.94 81 GLU A O 1
ATOM 586 N N . THR A 1 82 ? 4.922 -2.783 -10.227 1 98.94 82 THR A N 1
ATOM 587 C CA . THR A 1 82 ? 6.188 -2.838 -10.953 1 98.94 82 THR A CA 1
ATOM 588 C C . THR A 1 82 ? 6.594 -4.281 -11.219 1 98.94 82 THR A C 1
ATOM 590 O O . THR A 1 82 ? 6.469 -5.141 -10.344 1 98.94 82 THR A O 1
ATOM 593 N N . THR A 1 83 ? 7.059 -4.559 -12.359 1 98.94 83 THR A N 1
ATOM 594 C CA . THR A 1 83 ? 7.809 -5.75 -12.727 1 98.94 83 THR A CA 1
ATOM 595 C C . THR A 1 83 ? 9.297 -5.438 -12.859 1 98.94 83 THR A C 1
ATOM 597 O O . THR A 1 83 ? 9.688 -4.566 -13.641 1 98.94 83 THR A O 1
ATOM 600 N N . LEU A 1 84 ? 10.102 -6.094 -12.117 1 98.94 84 LEU A N 1
ATOM 601 C CA . LEU A 1 84 ? 11.547 -5.883 -12.117 1 98.94 84 LEU A CA 1
ATOM 602 C C . LEU A 1 84 ? 12.273 -7.113 -12.648 1 98.94 84 LEU A C 1
ATOM 604 O O . LEU A 1 84 ? 12.078 -8.219 -12.148 1 98.94 84 LEU A O 1
ATOM 608 N N . LEU A 1 85 ? 13.109 -6.938 -13.641 1 98.88 85 LEU A N 1
ATOM 609 C CA . LEU A 1 85 ? 13.805 -8.039 -14.305 1 98.88 85 LEU A CA 1
ATOM 610 C C . LEU A 1 85 ? 14.828 -8.672 -13.367 1 98.88 85 LEU A C 1
ATOM 612 O O . LEU A 1 85 ? 15.352 -8 -12.469 1 98.88 85 LEU A O 1
ATOM 616 N N . PRO A 1 86 ? 15.133 -9.984 -13.609 1 98.88 86 PRO A N 1
ATOM 617 C CA . PRO A 1 86 ? 16.141 -10.656 -12.781 1 98.88 86 PRO A CA 1
ATOM 618 C C . PRO A 1 86 ? 17.484 -9.938 -12.789 1 98.88 86 PRO A C 1
ATOM 620 O O . PRO A 1 86 ? 17.984 -9.578 -13.852 1 98.88 86 PRO A O 1
ATOM 623 N N . GLY A 1 87 ? 17.969 -9.711 -11.609 1 98.69 87 GLY A N 1
ATOM 624 C CA . GLY A 1 87 ? 19.281 -9.117 -11.477 1 98.69 87 GLY A CA 1
ATOM 625 C C . GLY A 1 87 ? 19.266 -7.602 -11.547 1 98.69 87 GLY A C 1
ATOM 626 O O . GLY A 1 87 ? 20.297 -6.957 -11.336 1 98.69 87 GLY A O 1
ATOM 627 N N . HIS A 1 88 ? 18.156 -6.965 -11.789 1 98.69 88 HIS A N 1
ATOM 628 C CA . HIS A 1 88 ? 18.094 -5.531 -12.039 1 98.69 88 HIS A CA 1
ATOM 629 C C . HIS A 1 88 ? 17.703 -4.766 -10.773 1 98.69 88 HIS A C 1
ATOM 631 O O . HIS A 1 88 ? 17.094 -5.336 -9.867 1 98.69 88 HIS A O 1
ATOM 637 N N . MET A 1 89 ? 18.094 -3.58 -10.727 1 98.31 89 MET A N 1
ATOM 638 C CA . MET A 1 89 ? 17.625 -2.525 -9.828 1 98.31 89 MET A CA 1
ATOM 639 C C . MET A 1 89 ? 16.766 -1.521 -10.578 1 98.31 89 MET A C 1
ATOM 641 O O . MET A 1 89 ? 17.062 -1.158 -11.719 1 98.31 89 MET A O 1
ATOM 645 N N . PRO A 1 90 ? 15.711 -1.135 -9.852 1 97.44 90 PRO A N 1
ATOM 646 C CA . PRO A 1 90 ? 14.898 -0.169 -10.594 1 97.44 90 PRO A CA 1
ATOM 647 C C . PRO A 1 90 ? 15.617 1.155 -10.828 1 97.44 90 PRO A C 1
ATOM 649 O O . PRO A 1 90 ? 15.375 1.828 -11.836 1 97.44 90 PRO A O 1
ATOM 652 N N . HIS A 1 91 ? 16.359 1.595 -9.938 1 93.5 91 HIS A N 1
ATOM 653 C CA . HIS A 1 91 ? 17.219 2.781 -9.945 1 93.5 91 HIS A CA 1
ATOM 654 C C . HIS A 1 91 ? 18.328 2.676 -8.906 1 93.5 91 HIS A C 1
ATOM 656 O O . HIS A 1 91 ? 18.297 1.782 -8.062 1 93.5 91 HIS A O 1
ATOM 662 N N . PRO A 1 92 ? 19.312 3.576 -9.086 1 92.75 92 PRO A N 1
ATOM 663 C CA . PRO A 1 92 ? 20.344 3.578 -8.047 1 92.75 92 PRO A CA 1
ATOM 664 C C . PRO A 1 92 ? 19.781 3.914 -6.664 1 92.75 92 PRO A C 1
ATOM 666 O O . PRO A 1 92 ? 18.734 4.543 -6.559 1 92.75 92 PRO A O 1
ATOM 669 N N . ALA A 1 93 ? 20.516 3.482 -5.641 1 93.12 93 ALA A N 1
ATOM 670 C CA . ALA A 1 93 ? 20.141 3.832 -4.277 1 93.12 93 ALA A CA 1
ATOM 671 C C . ALA A 1 93 ? 19.938 5.336 -4.129 1 93.12 93 ALA A C 1
ATOM 673 O O . ALA A 1 93 ? 20.703 6.129 -4.691 1 93.12 93 ALA A O 1
ATOM 674 N N . HIS A 1 94 ? 18.906 5.746 -3.34 1 93.06 94 HIS A N 1
ATOM 675 C CA . HIS A 1 94 ? 18.516 7.145 -3.186 1 93.06 94 HIS A CA 1
ATOM 676 C C . HIS A 1 94 ? 17.719 7.355 -1.905 1 93.06 94 HIS A C 1
ATOM 678 O O . HIS A 1 94 ? 17.469 6.406 -1.157 1 93.06 94 HIS A O 1
ATOM 684 N N . LYS A 1 95 ? 17.484 8.602 -1.669 1 92.25 95 LYS A N 1
ATOM 685 C CA . LYS A 1 95 ? 16.609 8.977 -0.568 1 92.25 95 LYS A CA 1
ATOM 686 C C . LYS A 1 95 ? 15.617 10.055 -1.002 1 92.25 95 LYS A C 1
ATOM 688 O O . LYS A 1 95 ? 15.867 10.789 -1.96 1 92.25 95 LYS A O 1
ATOM 693 N N . HIS A 1 96 ? 14.547 10.102 -0.381 1 93.12 96 HIS A N 1
ATOM 694 C CA . HIS A 1 96 ? 13.516 11.109 -0.626 1 93.12 96 HIS A CA 1
ATOM 695 C C . HIS A 1 96 ? 12.648 11.32 0.612 1 93.12 96 HIS A C 1
ATOM 697 O O . HIS A 1 96 ? 12.781 10.594 1.599 1 93.12 96 HIS A O 1
ATOM 703 N N . ARG A 1 97 ? 11.875 12.391 0.628 1 94.69 97 ARG A N 1
ATOM 704 C CA . ARG A 1 97 ? 11.086 12.82 1.777 1 94.69 97 ARG A CA 1
ATOM 705 C C . ARG A 1 97 ? 9.93 11.867 2.035 1 94.69 97 ARG A C 1
ATOM 707 O O . ARG A 1 97 ? 9.609 11.57 3.188 1 94.69 97 ARG A O 1
ATOM 714 N N . HIS A 1 98 ? 9.281 11.484 1.004 1 96.25 98 HIS A N 1
ATOM 715 C CA . HIS A 1 98 ? 8.164 10.562 1.213 1 96.25 98 HIS A CA 1
ATOM 716 C C . HIS A 1 98 ? 8.664 9.195 1.683 1 96.25 98 HIS A C 1
ATOM 718 O O . HIS A 1 98 ? 9.844 8.875 1.529 1 96.25 98 HIS A O 1
ATOM 724 N N . SER A 1 99 ? 7.84 8.453 2.367 1 97.56 99 SER A N 1
ATOM 725 C CA . SER A 1 99 ? 8.086 7.062 2.717 1 97.56 99 SER A CA 1
ATOM 726 C C . SER A 1 99 ? 7.52 6.117 1.662 1 97.56 99 SER A C 1
ATOM 728 O O . SER A 1 99 ? 6.551 6.453 0.977 1 97.56 99 SER A O 1
ATOM 730 N N . GLU A 1 100 ? 8.141 4.93 1.559 1 98.56 100 GLU A N 1
ATOM 731 C CA . GLU A 1 100 ? 7.652 3.951 0.589 1 98.56 100 GLU A CA 1
ATOM 732 C C . GLU A 1 100 ? 7.426 2.59 1.243 1 98.56 100 GLU A C 1
ATOM 734 O O . GLU A 1 100 ? 8.227 2.152 2.068 1 98.56 100 GLU A O 1
ATOM 739 N N . PHE A 1 101 ? 6.324 1.986 0.948 1 98.94 101 PHE A N 1
ATOM 740 C CA . PHE A 1 101 ? 6.066 0.577 1.218 1 98.94 101 PHE A CA 1
ATOM 741 C C . PHE A 1 101 ? 6.082 -0.234 -0.073 1 98.94 101 PHE A C 1
ATOM 743 O O . PHE A 1 101 ? 5.438 0.14 -1.055 1 98.94 101 PHE A O 1
ATOM 750 N N . MET A 1 102 ? 6.848 -1.268 -0.128 1 98.94 102 MET A N 1
ATOM 751 C CA . MET A 1 102 ? 6.891 -2.201 -1.251 1 98.94 102 MET A CA 1
ATOM 752 C C . MET A 1 102 ? 6.336 -3.562 -0.848 1 98.94 102 MET A C 1
ATOM 754 O O . MET A 1 102 ? 6.863 -4.211 0.055 1 98.94 102 MET A O 1
ATOM 758 N N . MET A 1 103 ? 5.262 -3.924 -1.405 1 99 103 MET A N 1
ATOM 759 C CA . MET A 1 103 ? 4.566 -5.18 -1.132 1 99 103 MET A CA 1
ATOM 760 C C . MET A 1 103 ? 4.852 -6.203 -2.225 1 99 103 MET A C 1
ATOM 762 O O . MET A 1 103 ? 4.453 -6.016 -3.377 1 99 103 MET A O 1
ATOM 766 N N . ILE A 1 104 ? 5.52 -7.301 -1.862 1 99 104 ILE A N 1
ATOM 767 C CA . ILE A 1 104 ? 6.062 -8.234 -2.848 1 99 104 ILE A CA 1
ATOM 768 C C . ILE A 1 104 ? 4.988 -9.234 -3.254 1 99 104 ILE A C 1
ATOM 770 O O . ILE A 1 104 ? 4.453 -9.961 -2.408 1 99 104 ILE A O 1
ATOM 774 N N . ARG A 1 105 ? 4.688 -9.234 -4.504 1 98.94 105 ARG A N 1
ATOM 775 C CA . ARG A 1 105 ? 3.688 -10.148 -5.051 1 98.94 105 ARG A CA 1
ATOM 776 C C . ARG A 1 105 ? 4.336 -11.43 -5.559 1 98.94 105 ARG A C 1
ATOM 778 O O . ARG A 1 105 ? 3.836 -12.531 -5.309 1 98.94 105 ARG A O 1
ATOM 785 N N . 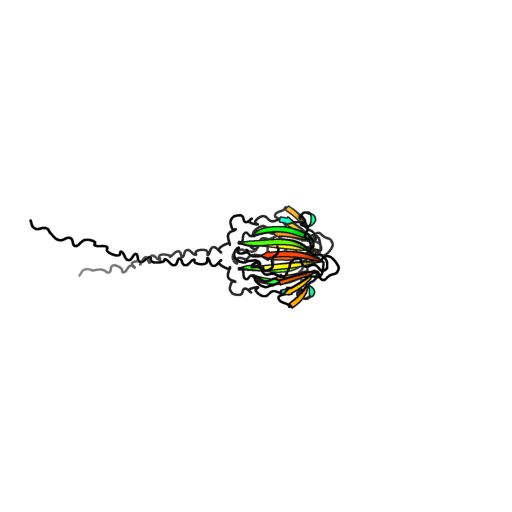GLU A 1 106 ? 5.422 -11.273 -6.277 1 98.81 106 GLU A N 1
ATOM 786 C CA . GLU A 1 106 ? 6.191 -12.375 -6.844 1 98.81 106 GLU A CA 1
ATOM 787 C C . GLU A 1 106 ? 7.688 -12.07 -6.832 1 98.81 106 GLU A C 1
ATOM 789 O O . GLU A 1 106 ? 8.086 -10.914 -6.965 1 98.81 106 GLU A O 1
ATOM 794 N N . GLY A 1 107 ? 8.5 -13.133 -6.766 1 98.88 107 GLY A N 1
ATOM 795 C CA . GLY A 1 107 ? 9.945 -12.992 -6.848 1 98.88 107 GLY A CA 1
ATOM 796 C C . GLY A 1 107 ? 10.594 -12.672 -5.516 1 98.88 107 GLY A C 1
ATOM 797 O O . GLY A 1 107 ? 9.938 -12.711 -4.473 1 98.88 107 GLY A O 1
ATOM 798 N N . THR A 1 108 ? 11.891 -12.531 -5.574 1 98.81 108 THR A N 1
ATOM 799 C CA . THR A 1 108 ? 12.688 -12.242 -4.387 1 98.81 108 THR A CA 1
ATOM 800 C C . THR A 1 108 ? 13.438 -10.93 -4.543 1 98.81 108 THR A C 1
ATOM 802 O O . THR A 1 108 ? 14.242 -10.773 -5.465 1 98.81 108 THR A O 1
ATOM 805 N N . ILE A 1 109 ? 13.195 -10.008 -3.65 1 98.94 109 ILE A N 1
ATOM 806 C CA . ILE A 1 109 ? 13.812 -8.688 -3.676 1 98.94 109 ILE A CA 1
ATOM 807 C C . ILE A 1 109 ? 14.805 -8.555 -2.523 1 98.94 109 ILE A C 1
ATOM 809 O O . ILE A 1 109 ? 14.492 -8.914 -1.385 1 98.94 109 ILE A O 1
ATOM 813 N N . GLU A 1 110 ? 15.969 -8.156 -2.811 1 98.88 110 GLU A N 1
ATOM 814 C CA . GLU A 1 110 ? 16.922 -7.758 -1.785 1 98.88 110 GLU A CA 1
ATOM 815 C C . GLU A 1 110 ? 16.812 -6.27 -1.469 1 98.88 110 GLU A C 1
ATOM 817 O O . GLU A 1 110 ? 16.828 -5.434 -2.373 1 98.88 110 GLU A O 1
ATOM 822 N N . PHE A 1 111 ? 16.641 -5.98 -0.214 1 98.81 111 PHE A N 1
ATOM 823 C CA . PHE A 1 111 ? 16.578 -4.617 0.294 1 98.81 111 PHE A CA 1
ATOM 824 C C . PHE A 1 111 ? 17.906 -4.203 0.92 1 98.81 111 PHE A C 1
ATOM 826 O O . PHE A 1 111 ? 18.375 -4.836 1.866 1 98.81 111 PHE A O 1
ATOM 833 N N . ASP A 1 112 ? 18.453 -3.18 0.351 1 96.69 112 ASP A N 1
ATOM 834 C CA . ASP A 1 112 ? 19.688 -2.6 0.893 1 96.69 112 ASP A CA 1
ATOM 835 C C . ASP A 1 112 ? 19.391 -1.314 1.664 1 96.69 112 ASP A C 1
ATOM 837 O O . ASP A 1 112 ? 19.062 -0.288 1.067 1 96.69 112 ASP A O 1
ATOM 841 N N . ASN A 1 113 ? 19.422 -1.457 2.943 1 91.62 113 ASN A N 1
ATOM 842 C CA . ASN A 1 113 ? 19.188 -0.327 3.838 1 91.62 113 ASN A CA 1
ATOM 843 C C . ASN A 1 113 ? 20.484 0.129 4.508 1 91.62 113 ASN A C 1
ATOM 845 O O . ASN A 1 113 ? 20.734 -0.213 5.664 1 91.62 113 ASN A O 1
ATOM 849 N N . ASP A 1 114 ? 21.078 1.058 3.814 1 83.75 114 ASP A N 1
ATOM 850 C CA . ASP A 1 114 ? 22.328 1.617 4.305 1 83.75 114 ASP A CA 1
ATOM 851 C C . ASP A 1 114 ? 23.344 0.514 4.602 1 83.75 114 ASP A C 1
ATOM 853 O O . ASP A 1 114 ? 23.922 0.469 5.691 1 83.75 114 ASP A O 1
ATOM 857 N N . GLY A 1 115 ? 23.406 -0.46 3.787 1 85.75 115 GLY A N 1
ATOM 858 C CA . GLY A 1 115 ? 24.422 -1.495 3.877 1 85.75 115 GLY A CA 1
ATOM 859 C C . GLY A 1 115 ? 23.891 -2.809 4.422 1 85.75 115 GLY A C 1
ATOM 860 O O . GLY A 1 115 ? 24.531 -3.848 4.289 1 85.75 115 GLY A O 1
ATOM 861 N N . LYS A 1 116 ? 22.797 -2.756 5.18 1 91.56 116 LYS A N 1
ATOM 862 C CA . LYS A 1 116 ? 22.156 -3.986 5.637 1 91.56 116 LYS A CA 1
ATOM 863 C C . LYS A 1 116 ? 21.25 -4.562 4.562 1 91.56 116 LYS A C 1
ATOM 865 O O . LYS A 1 116 ? 20.281 -3.916 4.152 1 91.56 116 LYS A O 1
ATOM 870 N N . LYS A 1 117 ? 21.578 -5.828 4.129 1 96.69 117 LYS A N 1
ATOM 871 C CA . LYS A 1 117 ? 20.812 -6.457 3.049 1 96.69 117 LYS A CA 1
ATOM 872 C C . LYS A 1 117 ? 19.891 -7.547 3.584 1 96.69 117 LYS A C 1
ATOM 874 O O . LYS A 1 117 ? 20.312 -8.391 4.375 1 96.69 117 LYS A O 1
ATOM 879 N N . GLU A 1 118 ? 18.688 -7.465 3.254 1 98.19 118 GLU A N 1
ATOM 880 C CA . GLU A 1 118 ? 17.688 -8.453 3.621 1 98.19 118 GLU A CA 1
ATOM 881 C C . GLU A 1 118 ? 16.828 -8.852 2.416 1 98.19 118 GLU A C 1
ATOM 883 O O . GLU A 1 118 ? 16.516 -8.008 1.575 1 98.19 118 GLU A O 1
ATOM 888 N N . ARG A 1 119 ? 16.516 -10.133 2.381 1 98.69 119 ARG A N 1
ATOM 889 C CA . ARG A 1 119 ? 15.695 -10.617 1.276 1 98.69 119 ARG A CA 1
ATOM 890 C C . ARG A 1 119 ? 14.234 -10.734 1.689 1 98.69 119 ARG A C 1
ATOM 892 O O . ARG A 1 119 ? 13.93 -11.164 2.805 1 98.69 119 ARG A O 1
ATOM 899 N N . VAL A 1 120 ? 13.398 -10.32 0.821 1 98.88 120 VAL A N 1
ATOM 900 C CA . VAL A 1 120 ? 11.961 -10.359 1.037 1 98.88 120 VAL A CA 1
ATOM 901 C C . VAL A 1 120 ? 11.273 -11.023 -0.161 1 98.88 120 VAL A C 1
ATOM 903 O O . VAL A 1 120 ? 11.523 -10.641 -1.309 1 98.88 120 VAL A O 1
ATOM 906 N N . GLY A 1 121 ? 10.422 -12.078 0.124 1 98.88 121 GLY A N 1
ATOM 907 C CA . GLY A 1 121 ? 9.672 -12.781 -0.904 1 98.88 121 GLY A CA 1
ATOM 908 C C . GLY A 1 121 ? 8.195 -12.461 -0.885 1 98.88 121 GLY A C 1
ATOM 909 O O . GLY A 1 121 ? 7.762 -11.523 -0.213 1 98.88 121 GLY A O 1
ATOM 910 N N . PRO A 1 122 ? 7.418 -13.273 -1.655 1 98.94 122 PRO A N 1
ATOM 911 C CA . PRO A 1 122 ? 5.984 -12.992 -1.786 1 98.94 122 PRO A CA 1
ATOM 912 C C . PRO A 1 122 ? 5.273 -12.922 -0.437 1 98.94 122 PRO A C 1
ATOM 914 O O . PRO A 1 122 ? 5.523 -13.758 0.44 1 98.94 122 PRO A O 1
ATOM 917 N N . GLY A 1 123 ? 4.438 -11.945 -0.279 1 98.94 123 GLY A N 1
ATOM 918 C CA . GLY A 1 123 ? 3.719 -11.734 0.969 1 98.94 123 GLY A CA 1
ATOM 919 C C . GLY A 1 123 ? 4.465 -10.852 1.947 1 98.94 123 GLY A C 1
ATOM 920 O O . GLY A 1 123 ? 3.883 -10.352 2.914 1 98.94 123 GLY A O 1
ATOM 921 N N . GLY A 1 124 ? 5.75 -10.664 1.692 1 98.94 124 GLY A N 1
ATOM 922 C CA . GLY A 1 124 ? 6.559 -9.781 2.518 1 98.94 124 GLY A CA 1
ATOM 923 C C . GLY A 1 124 ? 6.477 -8.328 2.096 1 98.94 124 GLY A C 1
ATOM 924 O O . GLY A 1 124 ? 5.91 -8.008 1.048 1 98.94 124 GLY A O 1
ATOM 925 N N . VAL A 1 125 ? 6.984 -7.453 2.988 1 99 125 VAL A N 1
ATOM 926 C CA . VAL A 1 125 ? 6.902 -6.008 2.787 1 99 125 VAL A CA 1
ATOM 927 C C . VAL A 1 125 ? 8.25 -5.363 3.111 1 99 125 VAL A C 1
ATOM 929 O O . VAL A 1 125 ? 8.93 -5.777 4.051 1 99 125 VAL A O 1
ATOM 932 N N . ILE A 1 126 ? 8.617 -4.418 2.287 1 98.94 126 ILE A N 1
ATOM 933 C CA . ILE A 1 126 ? 9.766 -3.562 2.539 1 98.94 126 ILE A CA 1
ATOM 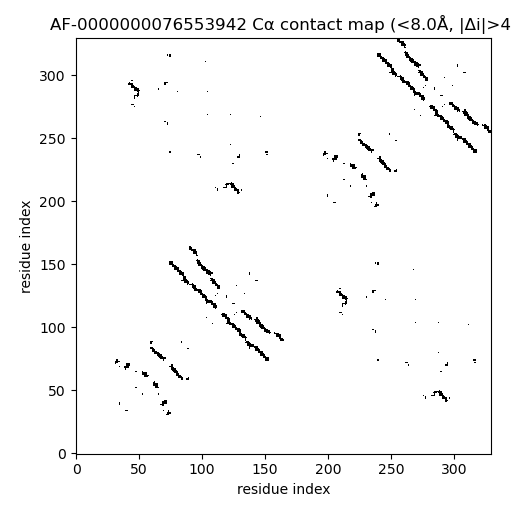934 C C . ILE A 1 126 ? 9.297 -2.148 2.873 1 98.94 126 ILE A C 1
ATOM 936 O O . ILE A 1 126 ? 8.398 -1.615 2.215 1 98.94 126 ILE A O 1
ATOM 940 N N . PHE A 1 127 ? 9.828 -1.579 3.914 1 98.81 127 PHE A N 1
ATOM 941 C CA . PHE A 1 127 ? 9.547 -0.207 4.32 1 98.81 127 PHE A CA 1
ATOM 942 C C . PHE A 1 127 ? 10.797 0.661 4.191 1 98.81 127 PHE A C 1
ATOM 944 O O . PHE A 1 127 ? 11.75 0.506 4.953 1 98.81 127 PHE A O 1
ATOM 951 N N . ALA A 1 128 ? 10.836 1.577 3.152 1 97.81 128 ALA A N 1
ATOM 952 C CA . ALA A 1 128 ? 11.852 2.619 3.018 1 97.81 128 ALA A CA 1
ATOM 953 C C . ALA A 1 128 ? 11.422 3.898 3.732 1 97.81 128 ALA A C 1
ATOM 955 O O . ALA A 1 128 ? 10.508 4.594 3.277 1 97.81 128 ALA A O 1
ATOM 956 N N . ALA A 1 129 ? 12.078 4.207 4.801 1 96.75 129 ALA A N 1
ATOM 957 C CA . ALA A 1 129 ? 11.672 5.324 5.656 1 96.75 129 ALA A CA 1
ATOM 958 C C . ALA A 1 129 ? 12.117 6.656 5.059 1 96.75 129 ALA A C 1
ATOM 960 O O . ALA A 1 129 ? 13.117 6.719 4.336 1 96.75 129 ALA A O 1
ATOM 961 N N . SER A 1 130 ? 11.367 7.676 5.406 1 95.88 130 SER A N 1
ATOM 962 C CA . SER A 1 130 ? 11.641 9.031 4.949 1 95.88 130 SER A CA 1
ATOM 963 C C . SER A 1 130 ? 13.086 9.43 5.227 1 95.88 130 SER A C 1
ATOM 965 O O . SER A 1 130 ? 13.578 9.258 6.344 1 95.88 130 SER A O 1
ATOM 967 N N . GLY A 1 131 ? 13.727 9.883 4.203 1 92.81 131 GLY A N 1
ATOM 968 C CA . GLY A 1 131 ? 15.039 10.5 4.34 1 92.81 131 GLY A CA 1
ATOM 969 C C . GLY A 1 131 ? 16.156 9.492 4.508 1 92.81 131 GLY A C 1
ATOM 970 O O . GLY A 1 131 ? 17.297 9.867 4.785 1 92.81 131 GLY A O 1
ATOM 971 N N . ILE A 1 132 ? 15.914 8.242 4.434 1 93.69 132 ILE A N 1
ATOM 972 C CA . ILE A 1 132 ? 16.922 7.215 4.629 1 93.69 132 ILE A CA 1
ATOM 973 C C . ILE A 1 132 ? 17.328 6.617 3.283 1 93.69 132 ILE A C 1
ATOM 975 O O . ILE A 1 132 ? 16.453 6.312 2.455 1 93.69 132 ILE A O 1
ATOM 979 N N . MET A 1 133 ? 18.641 6.469 3.035 1 94.19 133 MET A N 1
ATOM 980 C CA . MET A 1 133 ? 19.156 5.863 1.813 1 94.19 133 MET A CA 1
ATOM 981 C C . MET A 1 133 ? 18.688 4.418 1.677 1 94.19 133 MET A C 1
ATOM 983 O O . MET A 1 133 ? 18.781 3.641 2.629 1 94.19 133 MET A O 1
ATOM 987 N N . HIS A 1 134 ? 18.172 4.098 0.449 1 95.69 134 HIS A N 1
ATOM 988 C CA . HIS A 1 134 ? 17.672 2.742 0.243 1 95.69 134 HIS A CA 1
ATOM 989 C C . HIS A 1 134 ? 17.797 2.324 -1.219 1 95.69 134 HIS A C 1
ATOM 991 O O . HIS A 1 134 ? 17.922 3.176 -2.104 1 95.69 134 HIS A O 1
ATOM 997 N N . GLY A 1 135 ? 17.859 1.019 -1.41 1 97.25 135 GLY A N 1
ATOM 998 C CA . GLY A 1 135 ? 17.828 0.391 -2.721 1 97.25 135 GLY A CA 1
ATOM 999 C C . GLY A 1 135 ? 17.297 -1.03 -2.689 1 97.25 135 GLY A C 1
ATOM 1000 O O . GLY A 1 135 ? 17.281 -1.672 -1.636 1 97.25 135 GLY A O 1
ATOM 1001 N N . ILE A 1 136 ? 16.812 -1.422 -3.891 1 98.69 136 ILE A N 1
ATOM 1002 C CA . ILE A 1 136 ? 16.375 -2.811 -3.98 1 98.69 136 ILE A CA 1
ATOM 1003 C C . ILE A 1 136 ? 16.922 -3.445 -5.254 1 98.69 136 ILE A C 1
ATOM 1005 O O . ILE A 1 136 ? 17.266 -2.742 -6.211 1 98.69 136 ILE A O 1
ATOM 1009 N N . LYS A 1 137 ? 16.984 -4.758 -5.215 1 98.75 137 LYS A N 1
ATOM 1010 C CA . LYS A 1 137 ? 17.422 -5.566 -6.344 1 98.75 137 LYS A CA 1
ATOM 1011 C C . LYS A 1 137 ? 16.641 -6.871 -6.434 1 98.75 137 LYS A C 1
ATOM 1013 O O . LYS A 1 137 ? 16.391 -7.52 -5.418 1 98.75 137 LYS A O 1
ATOM 1018 N N . ASN A 1 138 ? 16.219 -7.199 -7.727 1 98.94 138 ASN A N 1
ATOM 1019 C CA . ASN A 1 138 ? 15.695 -8.547 -7.93 1 98.94 138 ASN A CA 1
ATOM 1020 C C . ASN A 1 138 ? 16.812 -9.586 -7.93 1 98.94 138 ASN A C 1
ATOM 1022 O O . ASN A 1 138 ? 17.594 -9.664 -8.883 1 98.94 138 ASN A O 1
ATOM 1026 N N . VAL A 1 139 ? 16.781 -10.383 -6.934 1 98.88 139 VAL A N 1
ATOM 1027 C CA . VAL A 1 139 ? 17.906 -11.312 -6.809 1 98.88 139 VAL A CA 1
ATOM 1028 C C . VAL A 1 139 ? 17.438 -12.719 -7.191 1 98.88 139 VAL A C 1
ATOM 1030 O O . VAL A 1 139 ? 18.156 -13.695 -6.953 1 98.88 139 VAL A O 1
ATOM 1033 N N . GLY A 1 140 ? 16.234 -12.852 -7.637 1 98.75 140 GLY A N 1
ATOM 1034 C CA . GLY A 1 140 ? 15.75 -14.117 -8.172 1 98.75 140 GLY A CA 1
ATOM 1035 C C . GLY A 1 140 ? 16.109 -14.32 -9.633 1 98.75 140 GLY A C 1
ATOM 1036 O O . GLY A 1 140 ? 16.672 -13.438 -10.266 1 98.75 140 GLY A O 1
ATOM 1037 N N . ASP A 1 141 ? 15.648 -15.5 -10.18 1 98.56 141 ASP A N 1
ATOM 1038 C CA . ASP A 1 141 ? 15.984 -15.867 -11.555 1 98.56 141 ASP A CA 1
ATOM 1039 C C . ASP A 1 141 ? 14.797 -15.625 -12.484 1 98.56 141 ASP A C 1
ATOM 1041 O O . ASP A 1 141 ? 14.859 -15.945 -13.672 1 98.56 141 ASP A O 1
ATOM 1045 N N . ALA A 1 142 ? 13.742 -15.102 -12 1 98.75 142 ALA A N 1
ATOM 1046 C CA . ALA A 1 142 ? 12.555 -14.703 -12.75 1 98.75 142 ALA A CA 1
ATOM 1047 C C . ALA A 1 142 ? 12.141 -13.273 -12.398 1 98.75 142 ALA A C 1
ATOM 1049 O O . ALA A 1 142 ? 12.578 -12.719 -11.391 1 98.75 142 ALA A O 1
ATOM 1050 N N . PRO A 1 143 ? 11.375 -12.602 -13.25 1 98.88 143 PRO A N 1
ATOM 1051 C CA . PRO A 1 143 ? 10.906 -11.258 -12.906 1 98.88 143 PRO A CA 1
ATOM 1052 C C . PRO A 1 143 ? 10.18 -11.211 -11.562 1 98.88 143 PRO A C 1
ATOM 1054 O O . PRO A 1 143 ? 9.453 -12.148 -11.219 1 98.88 143 PRO A O 1
ATOM 1057 N N . ALA A 1 144 ? 10.508 -10.195 -10.852 1 98.94 144 ALA A N 1
ATOM 1058 C CA . ALA A 1 144 ? 9.781 -9.938 -9.609 1 98.94 144 ALA A CA 1
ATOM 1059 C C . ALA A 1 144 ? 8.664 -8.922 -9.828 1 98.94 144 ALA A C 1
ATOM 1061 O O . ALA A 1 144 ? 8.844 -7.949 -10.57 1 98.94 144 ALA A O 1
ATOM 1062 N N . ASN A 1 145 ? 7.453 -9.172 -9.258 1 98.94 145 ASN A N 1
ATOM 1063 C CA . ASN A 1 145 ? 6.324 -8.25 -9.273 1 98.94 145 ASN A CA 1
ATOM 1064 C C . ASN A 1 145 ? 6 -7.738 -7.871 1 98.94 145 ASN A C 1
ATOM 1066 O O . ASN A 1 145 ? 5.965 -8.516 -6.914 1 98.94 145 ASN A O 1
ATOM 1070 N N . TYR A 1 146 ? 5.859 -6.426 -7.777 1 98.94 146 TYR A N 1
ATOM 1071 C CA . TYR A 1 146 ? 5.555 -5.848 -6.473 1 98.94 146 TYR A CA 1
ATOM 1072 C C . TYR A 1 146 ? 4.812 -4.527 -6.621 1 98.94 146 TYR A C 1
ATOM 1074 O O . TYR A 1 146 ? 4.793 -3.936 -7.703 1 98.94 146 TYR A O 1
ATOM 1082 N N . PHE A 1 147 ? 4.117 -4.129 -5.57 1 98.94 147 PHE A N 1
ATOM 1083 C CA . PHE A 1 147 ? 3.482 -2.816 -5.488 1 98.94 147 PHE A CA 1
ATOM 1084 C C . PHE A 1 147 ? 4.359 -1.84 -4.715 1 98.94 147 PHE A C 1
ATOM 1086 O O . PHE A 1 147 ? 5.035 -2.227 -3.758 1 98.94 147 PHE A O 1
ATOM 1093 N N . VAL A 1 148 ? 4.32 -0.609 -5.105 1 98.94 148 VAL A N 1
ATOM 1094 C CA . VAL A 1 148 ? 4.914 0.475 -4.332 1 98.94 148 VAL A CA 1
ATOM 1095 C C . VAL A 1 148 ? 3.857 1.533 -4.027 1 98.94 148 VAL A C 1
ATOM 1097 O O . VAL A 1 148 ? 3.113 1.953 -4.918 1 98.94 148 VAL A O 1
ATOM 1100 N N . ILE A 1 149 ? 3.744 1.875 -2.785 1 98.94 149 ILE A N 1
ATOM 1101 C CA . ILE A 1 149 ? 3.004 3.09 -2.461 1 98.94 149 ILE A CA 1
ATOM 1102 C C . ILE A 1 149 ? 3.93 4.086 -1.766 1 98.94 149 ILE A C 1
ATOM 1104 O O . ILE A 1 149 ? 4.574 3.754 -0.768 1 98.94 149 ILE A O 1
ATOM 1108 N N . ALA A 1 150 ? 4.086 5.234 -2.367 1 98.69 150 ALA A N 1
ATOM 1109 C CA . ALA A 1 150 ? 4.781 6.375 -1.781 1 98.69 150 ALA A CA 1
ATOM 1110 C C . ALA A 1 150 ? 3.805 7.293 -1.048 1 98.69 150 ALA A C 1
ATOM 1112 O O . ALA A 1 150 ? 2.74 7.625 -1.574 1 98.69 150 ALA A O 1
ATOM 1113 N N . ILE A 1 151 ? 4.133 7.656 0.192 1 98.31 151 ILE A N 1
ATOM 1114 C CA . ILE A 1 151 ? 3.234 8.453 1.023 1 98.31 151 ILE A CA 1
ATOM 1115 C C . ILE A 1 151 ? 3.977 9.672 1.563 1 98.31 151 ILE A C 1
ATOM 1117 O O . ILE A 1 151 ? 5.004 9.539 2.234 1 98.31 151 ILE A O 1
ATOM 1121 N N . GLY A 1 152 ? 3.412 10.805 1.27 1 95.88 152 GLY A N 1
ATOM 1122 C CA . GLY A 1 152 ? 3.994 12.07 1.681 1 95.88 152 GLY A CA 1
ATOM 1123 C C . GLY A 1 152 ? 4.352 12.969 0.512 1 95.88 152 GLY A C 1
ATOM 1124 O O . GLY A 1 152 ? 4.707 12.484 -0.565 1 95.88 152 GLY A O 1
ATOM 1125 N N . ARG A 1 153 ? 4.254 14.281 0.733 1 89.56 153 ARG A N 1
ATOM 1126 C CA . ARG A 1 153 ? 4.559 15.258 -0.304 1 89.56 153 ARG A CA 1
ATOM 1127 C C . ARG A 1 153 ? 6.062 15.469 -0.434 1 89.56 153 ARG A C 1
ATOM 1129 O O . ARG A 1 153 ? 6.777 15.516 0.569 1 89.56 153 ARG A O 1
ATOM 1136 N N . GLU A 1 154 ? 6.406 15.461 -1.671 1 83.38 154 GLU A N 1
ATOM 1137 C CA . GLU A 1 154 ? 7.793 15.859 -1.879 1 83.38 154 GLU A CA 1
ATOM 1138 C C . GLU A 1 154 ? 7.949 17.375 -1.804 1 83.38 154 GLU A C 1
ATOM 1140 O O . GLU A 1 154 ? 7.004 18.109 -2.084 1 83.38 154 GLU A O 1
ATOM 1145 N N . SER A 1 155 ? 8.945 17.766 -1.087 1 72.88 155 SER A N 1
ATOM 1146 C CA . SER A 1 155 ? 9.242 19.203 -1.051 1 72.88 155 SER A CA 1
ATOM 1147 C C . SER A 1 155 ? 10.125 19.609 -2.223 1 72.88 155 SER A C 1
ATOM 1149 O O . SER A 1 155 ? 11.094 18.922 -2.551 1 72.88 155 SER A O 1
ATOM 1151 N N . PRO A 1 156 ? 9.539 20.516 -2.994 1 61.66 156 PRO A N 1
ATOM 1152 C CA . PRO A 1 156 ? 10.406 21 -4.07 1 61.66 156 PRO A CA 1
ATOM 1153 C C . PRO A 1 156 ? 11.828 21.266 -3.602 1 61.66 156 PRO A C 1
ATOM 1155 O O . PRO A 1 156 ? 12.766 21.234 -4.41 1 61.66 156 PRO A O 1
ATOM 1158 N N . MET A 1 157 ? 11.977 21.531 -2.416 1 55.81 157 MET A N 1
ATOM 1159 C CA . MET A 1 157 ? 13.281 21.953 -1.926 1 55.81 157 MET A CA 1
ATOM 1160 C C . MET A 1 157 ? 14.148 20.75 -1.561 1 55.81 157 MET A C 1
ATOM 1162 O O . MET A 1 157 ? 15.344 20.906 -1.295 1 55.81 157 MET A O 1
ATOM 1166 N N . THR A 1 158 ? 13.578 19.625 -1.502 1 57.03 158 THR A N 1
ATOM 1167 C CA . THR A 1 158 ? 14.398 18.484 -1.136 1 57.03 158 THR A CA 1
ATOM 1168 C C . THR A 1 158 ? 14.836 17.703 -2.377 1 57.03 158 THR A C 1
ATOM 1170 O O . THR A 1 158 ? 14.016 17.109 -3.068 1 57.03 158 THR A O 1
ATOM 1173 N N . PRO A 1 159 ? 16.062 17.969 -2.814 1 53.88 159 PRO A N 1
ATOM 1174 C CA . PRO A 1 159 ? 16.531 17.188 -3.969 1 53.88 159 PRO A CA 1
ATOM 1175 C C . PRO A 1 159 ? 16.469 15.688 -3.732 1 53.88 159 PRO A C 1
ATOM 1177 O O . PRO A 1 159 ? 16.734 15.227 -2.617 1 53.88 159 PRO A O 1
ATOM 1180 N N . VAL A 1 160 ? 15.68 14.977 -4.586 1 58.5 160 VAL A N 1
ATOM 1181 C CA . VAL A 1 160 ? 15.906 13.531 -4.594 1 58.5 160 VAL A CA 1
ATOM 1182 C C . VAL A 1 160 ? 17.375 13.242 -4.875 1 58.5 160 VAL A C 1
ATOM 1184 O O . VAL A 1 160 ? 17.906 13.641 -5.914 1 58.5 160 VAL A O 1
ATOM 1187 N N . GLU A 1 161 ? 18.141 13 -3.895 1 57.12 161 GLU A N 1
ATOM 1188 C CA . GLU A 1 161 ? 19.531 12.648 -4.121 1 57.12 161 GLU A CA 1
ATOM 1189 C C . GLU A 1 161 ? 19.672 11.25 -4.707 1 57.12 161 GLU A C 1
ATOM 1191 O O . GLU A 1 161 ? 19.062 10.297 -4.207 1 57.12 161 GLU A O 1
ATOM 1196 N N . GLY A 1 162 ? 20.391 11.117 -5.809 1 51.66 162 GLY A N 1
ATOM 1197 C CA . GLY A 1 162 ? 20.609 9.852 -6.5 1 51.66 162 GLY A CA 1
ATOM 1198 C C . GLY A 1 162 ? 19.547 9.555 -7.547 1 51.66 162 GLY A C 1
ATOM 1199 O O . GLY A 1 162 ? 19.391 8.406 -7.961 1 51.66 162 GLY A O 1
ATOM 1200 N N . THR A 1 163 ? 18.5 10.312 -7.695 1 48.47 163 THR A N 1
ATOM 1201 C CA . THR A 1 163 ? 17.188 9.977 -8.227 1 48.47 163 THR A CA 1
ATOM 1202 C C . THR A 1 163 ? 17.203 9.992 -9.75 1 48.47 163 THR A C 1
ATOM 1204 O O . THR A 1 163 ? 17.359 11.047 -10.367 1 48.47 163 THR A O 1
ATOM 1207 N N . ALA A 1 164 ? 17.906 9.469 -10.695 1 41.41 164 ALA A N 1
ATOM 1208 C CA . ALA A 1 164 ? 17.25 9.445 -12 1 41.41 164 ALA A CA 1
ATOM 1209 C C . ALA A 1 164 ? 15.844 8.852 -11.891 1 41.41 164 ALA A C 1
ATOM 1211 O O . ALA A 1 164 ? 15.68 7.684 -11.547 1 41.41 164 ALA A O 1
ATOM 1212 N N . ARG A 1 165 ? 14.688 9.57 -11.531 1 37.16 165 ARG A N 1
ATOM 1213 C CA . ARG A 1 165 ? 13.328 9.062 -11.57 1 37.16 165 ARG A CA 1
ATOM 1214 C C . ARG A 1 165 ? 13 8.477 -12.945 1 37.16 165 ARG A C 1
ATOM 1216 O O . ARG A 1 165 ? 13.508 8.961 -13.961 1 37.16 165 ARG A O 1
ATOM 1223 N N . MET B 1 1 ? 36.781 95.875 -2.768 1 23.05 1 MET B N 1
ATOM 1224 C CA . MET B 1 1 ? 37 95.062 -3.953 1 23.05 1 MET B CA 1
ATOM 1225 C C . MET B 1 1 ? 36.812 93.562 -3.625 1 23.05 1 MET B C 1
ATOM 1227 O O . MET B 1 1 ? 36.688 92.75 -4.527 1 23.05 1 MET B O 1
ATOM 1231 N N . ALA B 1 2 ? 37.406 93.25 -2.383 1 23.95 2 ALA B N 1
ATOM 1232 C CA . ALA B 1 2 ? 37.875 91.875 -2.311 1 23.95 2 ALA B CA 1
ATOM 1233 C C . ALA B 1 2 ? 36.688 90.875 -2.383 1 23.95 2 ALA B C 1
ATOM 1235 O O . ALA B 1 2 ? 35.562 91.25 -2.066 1 23.95 2 ALA B O 1
ATOM 1236 N N . GLY B 1 3 ? 37.031 89.625 -2.598 1 24.36 3 GLY B N 1
ATOM 1237 C CA . GLY B 1 3 ? 36.938 88.375 -3.35 1 24.36 3 GLY B CA 1
ATOM 1238 C C . GLY B 1 3 ? 36.062 87.375 -2.656 1 24.36 3 GLY B C 1
ATOM 1239 O O . GLY B 1 3 ? 36.562 86.625 -1.809 1 24.36 3 GLY B O 1
ATOM 1240 N N . MET B 1 4 ? 34.875 87.688 -2.227 1 31.67 4 MET B N 1
ATOM 1241 C CA . MET B 1 4 ? 33.906 86.875 -1.47 1 31.67 4 MET B CA 1
ATOM 1242 C C . MET B 1 4 ? 33.656 85.562 -2.164 1 31.67 4 MET B C 1
ATOM 1244 O O . MET B 1 4 ? 32.844 85.5 -3.09 1 31.67 4 MET B O 1
ATOM 1248 N N . LYS B 1 5 ? 34.781 84.812 -2.23 1 25.95 5 LYS B N 1
ATOM 1249 C CA . LYS B 1 5 ? 34.781 83.562 -3.02 1 25.95 5 LYS B CA 1
ATOM 1250 C C . LYS B 1 5 ? 33.562 82.688 -2.725 1 25.95 5 LYS B C 1
ATOM 1252 O O . LYS B 1 5 ? 32.906 82.875 -1.708 1 25.95 5 LYS B O 1
ATOM 1257 N N . ASN B 1 6 ? 33.469 81.438 -3.365 1 25.05 6 ASN B N 1
ATOM 1258 C CA . ASN B 1 6 ? 32.781 80.375 -4.156 1 25.05 6 ASN B CA 1
ATOM 1259 C C . ASN B 1 6 ? 32.344 79.188 -3.289 1 25.05 6 ASN B C 1
ATOM 1261 O O . ASN B 1 6 ? 31.812 78.25 -3.799 1 25.05 6 ASN B O 1
ATOM 1265 N N . LEU B 1 7 ? 32.844 79.125 -1.909 1 25.95 7 LEU B N 1
ATOM 1266 C CA . LEU B 1 7 ? 33 77.688 -1.678 1 25.95 7 LEU B CA 1
ATOM 1267 C C . LEU B 1 7 ? 31.703 76.938 -1.966 1 25.95 7 LEU B C 1
ATOM 1269 O O . LEU B 1 7 ? 30.625 77.5 -1.902 1 25.95 7 LEU B O 1
ATOM 1273 N N . ASN B 1 8 ? 31.781 75.562 -2.178 1 24.62 8 ASN B N 1
ATOM 1274 C CA . ASN B 1 8 ? 31.438 74.312 -2.857 1 24.62 8 ASN B CA 1
ATOM 1275 C C . ASN B 1 8 ? 30.203 73.625 -2.252 1 24.62 8 ASN B C 1
ATOM 1277 O O . ASN B 1 8 ? 29.922 73.812 -1.065 1 24.62 8 ASN B O 1
ATOM 1281 N N . ARG B 1 9 ? 29.312 73.062 -3.041 1 26.84 9 ARG B N 1
ATOM 1282 C CA . ARG B 1 9 ? 28.047 72.438 -3.277 1 26.84 9 ARG B CA 1
ATOM 1283 C C . ARG B 1 9 ? 27.938 71.125 -2.455 1 26.84 9 ARG B C 1
ATOM 1285 O O . ARG B 1 9 ? 26.969 70.375 -2.57 1 26.84 9 ARG B O 1
ATOM 1292 N N . ARG B 1 10 ? 29.094 70.562 -1.848 1 24.94 10 ARG B N 1
ATOM 1293 C CA . ARG B 1 10 ? 28.969 69.062 -1.805 1 24.94 10 ARG B CA 1
ATOM 1294 C C . ARG B 1 10 ? 27.734 68.625 -1.022 1 24.94 10 ARG B C 1
ATOM 1296 O O . ARG B 1 10 ? 27.297 69.375 -0.104 1 24.94 10 ARG B O 1
ATOM 1303 N N . ASP B 1 11 ? 27.188 67.375 -1.36 1 25.58 11 ASP B N 1
ATOM 1304 C CA . ASP B 1 11 ? 26.156 66.375 -1.562 1 25.58 11 ASP B CA 1
ATOM 1305 C C . ASP B 1 11 ? 25.812 65.688 -0.245 1 25.58 11 ASP B C 1
ATOM 1307 O O . ASP B 1 11 ? 26.672 65.062 0.404 1 25.58 11 ASP B O 1
ATOM 1311 N N . LEU B 1 12 ? 25.141 66.25 0.682 1 24.52 12 LEU B N 1
ATOM 1312 C CA . LEU B 1 12 ? 24.672 65.625 1.924 1 24.52 12 LEU B CA 1
ATOM 1313 C C . LEU B 1 12 ? 23.938 64.312 1.647 1 24.52 12 LEU B C 1
ATOM 1315 O O . LEU B 1 12 ? 22.953 64.312 0.922 1 24.52 12 LEU B O 1
ATOM 1319 N N . CYS B 1 13 ? 24.719 63.156 1.703 1 25.67 13 CYS B N 1
ATOM 1320 C CA . CYS B 1 13 ? 24.344 61.75 1.587 1 25.67 13 CYS B CA 1
ATOM 1321 C C . CYS B 1 13 ? 23.203 61.438 2.527 1 25.67 13 CYS B C 1
ATOM 1323 O O . CYS B 1 13 ? 23.297 61.625 3.738 1 25.67 13 CYS B O 1
ATOM 1325 N N . VAL B 1 14 ? 21.938 61.594 2.092 1 28.06 14 VAL B N 1
ATOM 1326 C CA . VAL B 1 14 ? 20.688 61.094 2.68 1 28.06 14 VAL B CA 1
ATOM 1327 C C . VAL B 1 14 ? 20.812 59.625 3.01 1 28.06 14 VAL B C 1
ATOM 1329 O O . VAL B 1 14 ? 21.016 58.781 2.119 1 28.06 14 VAL B O 1
ATOM 1332 N N . ALA B 1 15 ? 21.562 59.25 4.105 1 26.47 15 ALA B N 1
ATOM 1333 C CA . ALA B 1 15 ? 21.562 57.875 4.605 1 26.47 15 ALA B CA 1
ATOM 1334 C C . ALA B 1 15 ? 20.141 57.344 4.75 1 26.47 15 ALA B C 1
ATOM 1336 O O . ALA B 1 15 ? 19.359 57.844 5.555 1 26.47 15 ALA B O 1
ATOM 1337 N N . LEU B 1 16 ? 19.469 56.938 3.596 1 28.92 16 LEU B N 1
ATOM 1338 C CA . LEU B 1 16 ? 18.25 56.156 3.539 1 28.92 16 LEU B CA 1
ATOM 1339 C C . LEU B 1 16 ? 18.375 54.906 4.41 1 28.92 16 LEU B C 1
ATOM 1341 O O . LEU B 1 16 ? 19.203 54.031 4.145 1 28.92 16 LEU B O 1
ATOM 1345 N N . SER B 1 17 ? 18.312 54.969 5.715 1 29.03 17 SE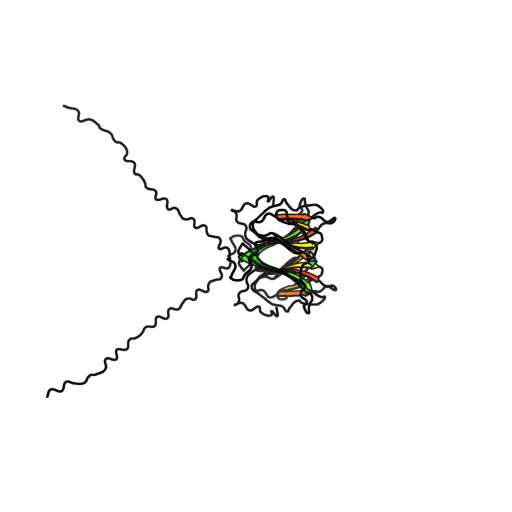R B N 1
ATOM 1346 C CA . SER B 1 17 ? 18.219 53.781 6.535 1 29.03 17 SER B CA 1
ATOM 1347 C C . SER B 1 17 ? 17.109 52.844 6.043 1 29.03 17 SER B C 1
ATOM 1349 O O . SER B 1 17 ? 15.93 53.219 6.043 1 29.03 17 SER B O 1
ATOM 1351 N N . ALA B 1 18 ? 17.328 52.156 4.902 1 30.17 18 ALA B N 1
ATOM 1352 C CA . ALA B 1 18 ? 16.469 51.031 4.527 1 30.17 18 ALA B CA 1
ATOM 1353 C C . ALA B 1 18 ? 16.297 50.062 5.684 1 30.17 18 ALA B C 1
ATOM 1355 O O . ALA B 1 18 ? 17.281 49.469 6.145 1 30.17 18 ALA B O 1
ATOM 1356 N N . PHE B 1 19 ? 15.477 50.344 6.66 1 30.8 19 PHE B N 1
ATOM 1357 C CA . PHE B 1 19 ? 15.016 49.281 7.547 1 30.8 19 PHE B CA 1
ATOM 1358 C C . PHE B 1 19 ? 14.625 48.062 6.75 1 30.8 19 PHE B C 1
ATOM 1360 O O . PHE B 1 19 ? 13.68 48.094 5.957 1 30.8 19 PHE B O 1
ATOM 1367 N N . ALA B 1 20 ? 15.609 47.219 6.363 1 31.28 20 ALA B N 1
ATOM 1368 C CA . ALA B 1 20 ? 15.32 45.875 5.914 1 31.28 20 ALA B CA 1
ATOM 1369 C C . ALA B 1 20 ? 14.359 45.156 6.871 1 31.28 20 ALA B C 1
ATOM 1371 O O . ALA B 1 20 ? 14.695 44.938 8.039 1 31.28 20 ALA B O 1
ATOM 1372 N N . ALA B 1 21 ? 13.039 45.438 6.789 1 32.84 21 ALA B N 1
ATOM 1373 C CA . ALA B 1 21 ? 12.094 44.469 7.305 1 32.84 21 ALA B CA 1
ATOM 1374 C C . ALA B 1 21 ? 12.531 43.031 6.957 1 32.84 21 ALA B C 1
ATOM 1376 O O . ALA B 1 21 ? 12.547 42.656 5.785 1 32.84 21 ALA B O 1
ATOM 1377 N N . MET B 1 22 ? 13.555 42.562 7.613 1 33.72 22 MET B N 1
ATOM 1378 C CA . MET B 1 22 ? 13.688 41.094 7.535 1 33.72 22 MET B CA 1
ATOM 1379 C C . MET B 1 22 ? 12.328 40.438 7.633 1 33.72 22 MET B C 1
ATOM 1381 O O . MET B 1 22 ? 11.648 40.531 8.648 1 33.72 22 MET B O 1
ATOM 1385 N N . GLY B 1 23 ? 11.5 40.469 6.609 1 34.28 23 GLY B N 1
ATOM 1386 C CA . GLY B 1 23 ? 10.438 39.5 6.512 1 34.28 23 GLY B CA 1
ATOM 1387 C C . GLY B 1 23 ? 10.852 38.125 7.02 1 34.28 23 GLY B C 1
ATOM 1388 O O . GLY B 1 23 ? 11.805 37.531 6.516 1 34.28 23 GLY B O 1
ATOM 1389 N N . SER B 1 24 ? 10.773 37.938 8.297 1 34.88 24 SER B N 1
ATOM 1390 C CA . SER B 1 24 ? 10.773 36.531 8.703 1 34.88 24 SER B CA 1
ATOM 1391 C C . SER B 1 24 ? 9.977 35.688 7.727 1 34.88 24 SER B C 1
ATOM 1393 O O . SER B 1 24 ? 8.773 35.875 7.574 1 34.88 24 SER B O 1
ATOM 1395 N N . VAL B 1 25 ? 10.492 35.438 6.578 1 37.41 25 VAL B N 1
ATOM 1396 C CA . VAL B 1 25 ? 9.953 34.219 5.961 1 37.41 25 VAL B CA 1
ATOM 1397 C C . VAL B 1 25 ? 9.656 33.188 7.039 1 37.41 25 VAL B C 1
ATOM 1399 O O . VAL B 1 25 ? 10.578 32.594 7.609 1 37.41 25 VAL B O 1
ATOM 1402 N N . SER B 1 26 ? 8.688 33.438 7.871 1 36.5 26 SER B N 1
ATOM 1403 C CA . SER B 1 26 ? 8.203 32.25 8.516 1 36.5 26 SER B CA 1
ATOM 1404 C C . SER B 1 26 ? 8.25 31.047 7.566 1 36.5 26 SER B C 1
ATOM 1406 O O . SER B 1 26 ? 7.594 31.047 6.52 1 36.5 26 SER B O 1
ATOM 1408 N N . ALA B 1 27 ? 9.328 30.484 7.418 1 35.5 27 ALA B N 1
ATOM 1409 C CA . ALA B 1 27 ? 9.211 29.109 6.902 1 35.5 27 ALA B CA 1
ATOM 1410 C C . ALA B 1 27 ? 7.879 28.484 7.301 1 35.5 27 ALA B C 1
ATOM 1412 O O . ALA B 1 27 ? 7.582 28.359 8.492 1 35.5 27 ALA B O 1
ATOM 1413 N N . SER B 1 28 ? 6.844 28.812 6.625 1 37.56 28 SER B N 1
ATOM 1414 C CA . SER B 1 28 ? 5.715 27.906 6.793 1 37.56 28 SER B CA 1
ATOM 1415 C C . SER B 1 28 ? 6.184 26.5 7.168 1 37.56 28 SER B C 1
ATOM 1417 O O . SER B 1 28 ? 6.773 25.797 6.348 1 37.56 28 SER B O 1
ATOM 1419 N N . ALA B 1 29 ? 6.672 26.375 8.336 1 34.75 29 ALA B N 1
ATOM 1420 C CA . ALA B 1 29 ? 6.793 25.016 8.859 1 34.75 29 ALA B CA 1
ATOM 1421 C C . ALA B 1 29 ? 5.691 24.109 8.312 1 34.75 29 ALA B C 1
ATOM 1423 O O . ALA B 1 29 ? 4.508 24.344 8.57 1 34.75 29 ALA B O 1
ATOM 1424 N N . GLN B 1 30 ? 5.82 23.688 7.098 1 40.62 30 GLN B N 1
ATOM 1425 C CA . GLN B 1 30 ? 4.957 22.562 6.754 1 40.62 30 GLN B CA 1
ATOM 1426 C C . GLN B 1 30 ? 4.539 21.797 8.008 1 40.62 30 GLN B C 1
ATOM 1428 O O . GLN B 1 30 ? 5.391 21.328 8.766 1 40.62 30 GLN B O 1
ATOM 1433 N N . ALA B 1 31 ? 3.508 22.203 8.75 1 39.03 31 ALA B N 1
ATOM 1434 C CA . ALA B 1 31 ? 2.932 21.516 9.906 1 39.03 31 ALA B CA 1
ATOM 1435 C C . ALA B 1 31 ? 3.07 20 9.758 1 39.03 31 ALA B C 1
ATOM 1437 O O . ALA B 1 31 ? 2.363 19.375 8.961 1 39.03 31 ALA B O 1
ATOM 1438 N N . GLN B 1 32 ? 4.301 19.531 9.797 1 48.31 32 GLN B N 1
ATOM 1439 C CA . GLN B 1 32 ? 4.473 18.094 9.953 1 48.31 32 GLN B CA 1
ATOM 1440 C C . GLN B 1 32 ? 3.459 17.531 10.945 1 48.31 32 GLN B C 1
ATOM 1442 O O . GLN B 1 32 ? 3.336 18.016 12.07 1 48.31 32 GLN B O 1
ATOM 1447 N N . ALA B 1 33 ? 2.277 17.078 10.484 1 53.31 33 ALA B N 1
ATOM 1448 C CA . ALA B 1 33 ? 1.369 16.406 11.414 1 53.31 33 ALA B CA 1
ATOM 1449 C C . ALA B 1 33 ? 2.143 15.609 12.453 1 53.31 33 ALA B C 1
ATOM 1451 O O . ALA B 1 33 ? 2.973 14.766 12.102 1 53.31 33 ALA B O 1
ATOM 1452 N N . GLN B 1 34 ? 2.291 16.219 13.555 1 63.5 34 GLN B N 1
ATOM 1453 C CA . GLN B 1 34 ? 3.029 15.648 14.68 1 63.5 34 GLN B CA 1
ATOM 1454 C C . GLN B 1 34 ? 2.355 14.375 15.203 1 63.5 34 GLN B C 1
ATOM 1456 O O . GLN B 1 34 ? 1.126 14.281 15.219 1 63.5 34 GLN B O 1
ATOM 1461 N N . ALA B 1 35 ? 3.137 13.328 15.234 1 70.38 35 ALA B N 1
ATOM 1462 C CA . ALA B 1 35 ? 2.682 12.117 15.922 1 70.38 35 ALA B CA 1
ATOM 1463 C C . ALA B 1 35 ? 1.9 12.461 17.188 1 70.38 35 ALA B C 1
ATOM 1465 O O . ALA B 1 35 ? 2.273 13.375 17.922 1 70.38 35 ALA B O 1
ATOM 1466 N N . MET B 1 36 ? 0.716 11.945 17.359 1 73.56 36 MET B N 1
ATOM 1467 C CA . MET B 1 36 ? -0.026 12.07 18.609 1 73.56 36 MET B CA 1
ATOM 1468 C C . MET B 1 36 ? 0.636 11.266 19.719 1 73.56 36 MET B C 1
ATOM 1470 O O . MET B 1 36 ? 1.399 10.336 19.453 1 73.56 36 MET B O 1
ATOM 1474 N N . PRO B 1 37 ? 0.316 11.703 20.938 1 74.62 37 PRO B N 1
ATOM 1475 C CA . PRO B 1 37 ? 0.907 10.93 22.031 1 74.62 37 PRO B CA 1
ATOM 1476 C C . PRO B 1 37 ? 0.592 9.438 21.938 1 74.62 37 PRO B C 1
ATOM 1478 O O . PRO B 1 37 ? -0.547 9.062 21.656 1 74.62 37 PRO B O 1
ATOM 1481 N N . GLY B 1 38 ? 1.621 8.609 22.047 1 83.06 38 GLY B N 1
ATOM 1482 C CA . GLY B 1 38 ? 1.452 7.164 22.031 1 83.06 38 GLY B CA 1
ATOM 1483 C C . GLY B 1 38 ? 1.622 6.559 20.641 1 83.06 38 GLY B C 1
ATOM 1484 O O . GLY B 1 38 ? 1.775 5.344 20.5 1 83.06 38 GLY B O 1
ATOM 1485 N N . GLU B 1 39 ? 1.627 7.414 19.688 1 87.25 39 GLU B N 1
ATOM 1486 C CA . GLU B 1 39 ? 1.795 6.891 18.344 1 87.25 39 GLU B CA 1
ATOM 1487 C C . GLU B 1 39 ? 3.264 6.617 18.031 1 87.25 39 GLU B C 1
ATOM 1489 O O . GLU B 1 39 ? 4.133 7.438 18.328 1 87.25 39 GLU B O 1
ATOM 1494 N N . LYS B 1 40 ? 3.479 5.441 17.453 1 95.19 40 LYS B N 1
ATOM 1495 C CA . LYS B 1 40 ? 4.832 5.094 17.031 1 95.19 40 LYS B CA 1
ATOM 1496 C C . LYS B 1 40 ? 5.223 5.832 15.766 1 95.19 40 LYS B C 1
ATOM 1498 O O . LYS B 1 40 ? 4.508 5.773 14.758 1 95.19 40 LYS B O 1
ATOM 1503 N N . VAL B 1 41 ? 6.316 6.543 15.828 1 96.81 41 VAL B N 1
ATOM 1504 C CA . VAL B 1 41 ? 6.82 7.188 14.617 1 96.81 41 VAL B CA 1
ATOM 1505 C C . VAL B 1 41 ? 7.648 6.191 13.805 1 96.81 41 VAL B C 1
ATOM 1507 O O . VAL B 1 41 ? 8.586 5.582 14.328 1 96.81 41 VAL B O 1
ATOM 1510 N N . LEU B 1 42 ? 7.367 6.066 12.602 1 97.94 42 LEU B N 1
ATOM 1511 C CA . LEU B 1 42 ? 8.008 5.094 11.727 1 97.94 42 LEU B CA 1
ATOM 1512 C C . LEU B 1 42 ? 9.211 5.715 11.016 1 97.94 42 LEU B C 1
ATOM 1514 O O . LEU B 1 42 ? 9.148 5.996 9.812 1 97.94 42 LEU B O 1
ATOM 1518 N N . SER B 1 43 ? 10.258 5.836 11.742 1 96.44 43 SER B N 1
ATOM 1519 C CA . SER B 1 43 ? 11.445 6.504 11.211 1 96.44 43 SER B CA 1
ATOM 1520 C C . SER B 1 43 ? 12.547 5.5 10.891 1 96.44 43 SER B C 1
ATOM 1522 O O . SER B 1 43 ? 13.586 5.871 10.344 1 96.44 43 SER B O 1
ATOM 1524 N N . THR B 1 44 ? 12.414 4.27 11.227 1 96.38 44 THR B N 1
ATOM 1525 C CA . THR B 1 44 ? 13.398 3.227 10.969 1 96.38 44 THR B CA 1
ATOM 1526 C C . THR B 1 44 ? 12.93 2.309 9.836 1 96.38 44 THR B C 1
ATOM 1528 O O . THR B 1 44 ? 11.875 1.68 9.945 1 96.38 44 THR B O 1
ATOM 1531 N N . PRO B 1 45 ? 13.734 2.248 8.766 1 97.69 45 PRO B N 1
ATOM 1532 C CA . PRO B 1 45 ? 13.367 1.321 7.688 1 97.69 45 PRO B CA 1
ATOM 1533 C C . PRO B 1 45 ? 13.375 -0.137 8.141 1 97.69 45 PRO B C 1
ATOM 1535 O O . PRO B 1 45 ? 13.906 -0.454 9.211 1 97.69 45 PRO B O 1
ATOM 1538 N N . GLY B 1 46 ? 12.688 -0.972 7.297 1 97.44 46 GLY B N 1
ATOM 1539 C CA . GLY B 1 46 ? 12.68 -2.369 7.703 1 97.44 46 GLY B CA 1
ATOM 1540 C C . GLY B 1 46 ? 12.188 -3.301 6.609 1 97.44 46 GLY B C 1
ATOM 1541 O O . GLY B 1 46 ? 11.492 -2.873 5.688 1 97.44 46 GLY B O 1
ATOM 1542 N N . ALA B 1 47 ? 12.664 -4.555 6.711 1 98.69 47 ALA B N 1
ATOM 1543 C CA . ALA B 1 47 ? 12.141 -5.68 5.941 1 98.69 47 ALA B CA 1
ATOM 1544 C C . ALA B 1 47 ? 11.234 -6.555 6.801 1 98.69 47 ALA B C 1
ATOM 1546 O O . ALA B 1 47 ? 11.531 -6.809 7.973 1 98.69 47 ALA B O 1
ATOM 1547 N N . PHE B 1 48 ? 10.148 -6.941 6.242 1 98.81 48 PHE B N 1
ATOM 1548 C CA . PHE B 1 48 ? 9.164 -7.793 6.906 1 98.81 48 PHE B CA 1
ATOM 1549 C C . PHE B 1 48 ? 8.828 -9.008 6.047 1 98.81 48 PHE B C 1
ATOM 1551 O O . PHE B 1 48 ? 7.797 -9.039 5.379 1 98.81 48 PHE B O 1
ATOM 1558 N N . PRO B 1 49 ? 9.695 -10.062 6.113 1 98.88 49 PRO B N 1
ATOM 1559 C CA . PRO B 1 49 ? 9.375 -11.273 5.359 1 98.88 49 PRO B CA 1
ATOM 1560 C C . PRO B 1 49 ? 8.078 -11.93 5.824 1 98.88 49 PRO B C 1
ATOM 1562 O O . PRO B 1 49 ? 7.75 -11.891 7.016 1 98.88 49 PRO B O 1
ATOM 1565 N N . PHE B 1 50 ? 7.402 -12.539 4.871 1 98.88 50 PHE B N 1
ATOM 1566 C CA . PHE B 1 50 ? 6.09 -13.117 5.133 1 98.88 50 PHE B CA 1
ATOM 1567 C C . PHE B 1 50 ? 6.145 -14.062 6.328 1 98.88 50 PHE B C 1
ATOM 1569 O O . PHE B 1 50 ? 5.293 -13.992 7.219 1 98.88 50 PHE B O 1
ATOM 1576 N N . ASP B 1 51 ? 7.141 -14.852 6.391 1 98.31 51 ASP B N 1
ATOM 1577 C CA . ASP B 1 51 ? 7.23 -15.906 7.398 1 98.31 51 ASP B CA 1
ATOM 1578 C C . ASP B 1 51 ? 7.523 -15.32 8.781 1 98.31 51 ASP B C 1
ATOM 1580 O O . ASP B 1 51 ? 7.363 -16 9.797 1 98.31 51 ASP B O 1
ATOM 1584 N N . SER B 1 52 ? 8.023 -14.07 8.82 1 98.38 52 SER B N 1
ATOM 1585 C CA . SER B 1 52 ? 8.328 -13.438 10.094 1 98.38 52 SER B CA 1
ATOM 1586 C C . SER B 1 52 ? 7.098 -12.742 10.672 1 98.38 52 SER B C 1
ATOM 1588 O O . SER B 1 52 ? 7.105 -12.312 11.828 1 98.38 52 SER B O 1
ATOM 1590 N N . LEU B 1 53 ? 6.016 -12.641 9.883 1 98.81 53 LEU B N 1
ATOM 1591 C CA . LEU B 1 53 ? 4.793 -11.977 10.32 1 98.81 53 LEU B CA 1
ATOM 1592 C C . LEU B 1 53 ? 3.926 -12.914 11.156 1 98.81 53 LEU B C 1
ATOM 1594 O O . LEU B 1 53 ? 3.697 -14.062 10.758 1 98.81 53 LEU B O 1
ATOM 1598 N N . THR B 1 54 ? 3.428 -12.445 12.258 1 98.62 54 THR B N 1
ATOM 1599 C CA . THR B 1 54 ? 2.619 -13.273 13.141 1 98.62 54 THR B CA 1
ATOM 1600 C C . THR B 1 54 ? 1.181 -13.359 12.641 1 98.62 54 THR B C 1
ATOM 1602 O O . THR B 1 54 ? 0.468 -12.352 12.617 1 98.62 54 THR B O 1
ATOM 1605 N N . PRO B 1 55 ? 0.773 -14.555 12.336 1 98.75 55 PRO B N 1
ATOM 1606 C CA . PRO B 1 55 ? -0.601 -14.703 11.852 1 98.75 55 PRO B CA 1
ATOM 1607 C C . PRO B 1 55 ? -1.639 -14.547 12.961 1 98.75 55 PRO B C 1
ATOM 1609 O O . PRO B 1 55 ? -1.434 -15.039 14.07 1 98.75 55 PRO B O 1
ATOM 1612 N N . LYS B 1 56 ? -2.662 -13.82 12.695 1 98.62 56 LYS B N 1
ATOM 1613 C CA . LYS B 1 56 ? -3.859 -13.742 13.523 1 98.62 56 LYS B CA 1
ATOM 1614 C C . LYS B 1 56 ? -5.051 -14.398 12.836 1 98.62 56 LYS B C 1
ATOM 1616 O O . LYS B 1 56 ? -5.551 -13.891 11.828 1 98.62 56 LYS B O 1
ATOM 1621 N N . LYS B 1 57 ? -5.566 -15.445 13.383 1 98.06 57 LYS B N 1
ATOM 1622 C CA . LYS B 1 57 ? -6.684 -16.172 12.789 1 98.06 57 LYS B CA 1
ATOM 1623 C C . LYS B 1 57 ? -8 -15.453 13.031 1 98.06 57 LYS B C 1
ATOM 1625 O O . LYS B 1 57 ? -8.242 -14.945 14.133 1 98.06 57 LYS B O 1
ATOM 1630 N N . THR B 1 58 ? -8.812 -15.453 11.992 1 95.94 58 THR B N 1
ATOM 1631 C CA . THR B 1 58 ? -10.195 -14.977 12.078 1 95.94 58 THR B CA 1
ATOM 1632 C C . THR B 1 58 ? -11.156 -16.031 11.531 1 95.94 58 THR B C 1
ATOM 1634 O O . THR B 1 58 ? -10.734 -17.062 11.023 1 95.94 58 THR B O 1
ATOM 1637 N N . GLU B 1 59 ? -12.406 -15.773 11.672 1 96.88 59 GLU B N 1
ATOM 1638 C CA . GLU B 1 59 ? -13.398 -16.688 11.109 1 96.88 59 GLU B CA 1
ATOM 1639 C C . GLU B 1 59 ? -13.344 -16.688 9.578 1 96.88 59 GLU B C 1
ATOM 1641 O O . GLU B 1 59 ? -13.758 -17.641 8.938 1 96.88 59 GLU B O 1
ATOM 1646 N N . ASN B 1 60 ? -12.758 -15.727 9.023 1 98.38 60 ASN B N 1
ATOM 1647 C CA . ASN B 1 60 ? -12.82 -15.547 7.582 1 98.38 60 ASN B CA 1
ATOM 1648 C C . ASN B 1 60 ? -11.484 -15.844 6.918 1 98.38 60 ASN B C 1
ATOM 1650 O O . ASN B 1 60 ? -11.375 -15.836 5.688 1 98.38 60 ASN B O 1
ATOM 1654 N N . GLY B 1 61 ? -10.414 -16.062 7.746 1 98.56 61 GLY B N 1
ATOM 1655 C CA . GLY B 1 61 ? -9.086 -16.312 7.195 1 98.56 61 GLY B CA 1
ATOM 1656 C C . GLY B 1 61 ? -7.969 -15.984 8.172 1 98.56 61 GLY B C 1
ATOM 1657 O O . GLY B 1 61 ? -7.957 -16.484 9.297 1 98.56 61 GLY B O 1
ATOM 1658 N N . VAL B 1 62 ? -6.996 -15.367 7.688 1 98.75 62 VAL B N 1
ATOM 1659 C CA . VAL B 1 62 ? -5.832 -15.023 8.492 1 98.75 62 VAL B CA 1
ATOM 1660 C C . VAL B 1 62 ? -5.371 -13.609 8.148 1 98.75 62 VAL B C 1
ATOM 1662 O O . VAL B 1 62 ? -5.324 -13.234 6.973 1 98.75 62 VAL B O 1
ATOM 1665 N N . THR B 1 63 ? -5.129 -12.789 9.141 1 98.75 63 THR B N 1
ATOM 1666 C CA . THR B 1 63 ? -4.484 -11.5 8.945 1 98.75 63 THR B CA 1
ATOM 1667 C C . THR B 1 63 ? -3.1 -11.484 9.586 1 98.75 63 THR B C 1
ATOM 1669 O O . THR B 1 63 ? -2.898 -12.055 10.656 1 98.75 63 THR B O 1
ATOM 1672 N N . ARG B 1 64 ? -2.143 -10.867 8.953 1 98.88 64 ARG B N 1
ATOM 1673 C CA . ARG B 1 64 ? -0.78 -10.688 9.445 1 98.88 64 ARG B CA 1
ATOM 1674 C C . ARG B 1 64 ? -0.413 -9.211 9.516 1 98.88 64 ARG B C 1
ATOM 1676 O O . ARG B 1 64 ? -0.115 -8.586 8.5 1 98.88 64 ARG B O 1
ATOM 1683 N N . PRO B 1 65 ? -0.456 -8.648 10.766 1 98.88 65 PRO B N 1
ATOM 1684 C CA . PRO B 1 65 ? -0.008 -7.258 10.875 1 98.88 65 PRO B CA 1
ATOM 1685 C C . PRO B 1 65 ? 1.442 -7.066 10.438 1 98.88 65 PRO B C 1
ATOM 1687 O O . PRO B 1 65 ? 2.299 -7.898 10.75 1 98.88 65 PRO B O 1
ATOM 1690 N N . VAL B 1 66 ? 1.704 -6.035 9.703 1 98.94 66 VAL B N 1
ATOM 1691 C CA . VAL B 1 66 ? 3.055 -5.75 9.227 1 98.94 66 VAL B CA 1
ATOM 1692 C C . VAL B 1 66 ? 3.646 -4.586 10.016 1 98.94 66 VAL B C 1
ATOM 1694 O O . VAL B 1 66 ? 4.711 -4.715 10.633 1 98.94 66 VAL B O 1
ATOM 1697 N N . ILE B 1 67 ? 2.988 -3.422 10.008 1 98.69 67 ILE B N 1
ATOM 1698 C CA . ILE B 1 67 ? 3.492 -2.205 10.633 1 98.69 67 ILE B CA 1
ATOM 1699 C C . ILE B 1 67 ? 2.35 -1.212 10.828 1 98.69 67 ILE B C 1
ATOM 1701 O O . ILE B 1 67 ? 1.406 -1.178 10.039 1 98.69 67 ILE B O 1
ATOM 1705 N N . GLN B 1 68 ? 2.373 -0.474 11.906 1 97.94 68 GLN B N 1
ATOM 1706 C CA . GLN B 1 68 ? 1.414 0.576 12.234 1 97.94 68 GLN B CA 1
ATOM 1707 C C . GLN B 1 68 ? 2.094 1.74 12.945 1 97.94 68 GLN B C 1
ATOM 1709 O O . GLN B 1 68 ? 2.959 1.531 13.805 1 97.94 68 GLN B O 1
ATOM 1714 N N . GLY B 1 69 ? 1.751 2.916 12.562 1 97.62 69 GLY B N 1
ATOM 1715 C CA . GLY B 1 69 ? 2.299 4.109 13.188 1 97.62 69 GLY B CA 1
ATOM 1716 C C . GLY B 1 69 ? 2.111 5.359 12.352 1 97.62 69 GLY B C 1
ATOM 1717 O O . GLY B 1 69 ? 1.207 5.426 11.516 1 97.62 69 GLY B O 1
ATOM 1718 N N . VAL B 1 70 ? 2.883 6.363 12.672 1 97.12 70 VAL B N 1
ATOM 1719 C CA . VAL B 1 70 ? 2.85 7.637 11.961 1 97.12 70 VAL B CA 1
ATOM 1720 C C . VAL B 1 70 ? 4.176 7.859 11.234 1 97.12 70 VAL B C 1
ATOM 1722 O O . VAL B 1 70 ? 5.246 7.691 11.828 1 97.12 70 VAL B O 1
ATOM 1725 N N . LEU B 1 71 ? 4.09 8.203 9.992 1 97.19 71 LEU B N 1
ATOM 1726 C CA . LEU B 1 71 ? 5.293 8.5 9.219 1 97.19 71 LEU B CA 1
ATOM 1727 C C . LEU B 1 71 ? 5.926 9.812 9.688 1 97.19 71 LEU B C 1
ATOM 1729 O O . LEU B 1 71 ? 5.25 10.656 10.273 1 97.19 71 LEU B O 1
ATOM 1733 N N . PRO B 1 72 ? 7.25 9.953 9.414 1 94.75 72 PRO B N 1
ATOM 1734 C CA . PRO B 1 72 ? 7.906 11.195 9.844 1 94.75 72 PRO B CA 1
ATOM 1735 C C . PRO B 1 72 ? 7.273 12.438 9.234 1 94.75 72 PRO B C 1
ATOM 1737 O O . PRO B 1 72 ? 7.363 13.531 9.805 1 94.75 72 PRO B O 1
ATOM 1740 N N . THR B 1 73 ? 6.59 12.227 8.188 1 93.62 73 THR B N 1
ATOM 1741 C CA . THR B 1 73 ? 5.957 13.352 7.508 1 93.62 73 THR B CA 1
ATOM 1742 C C . THR B 1 73 ? 4.535 13.57 8.016 1 93.62 73 THR B C 1
ATOM 1744 O O . THR B 1 73 ? 3.822 14.453 7.539 1 93.62 73 THR B O 1
ATOM 1747 N N . GLY B 1 74 ? 4.059 12.727 8.891 1 93 74 GLY B N 1
ATOM 1748 C CA . GLY B 1 74 ? 2.85 13.031 9.641 1 93 74 GLY B CA 1
ATOM 1749 C C . GLY B 1 74 ? 1.697 12.102 9.312 1 93 74 GLY B C 1
ATOM 1750 O O . GLY B 1 74 ? 0.664 12.125 9.984 1 93 74 GLY B O 1
ATOM 1751 N N . GLU B 1 75 ? 1.807 11.297 8.305 1 95.62 75 GLU B N 1
ATOM 1752 C CA . GLU B 1 75 ? 0.71 10.438 7.859 1 95.62 75 GLU B CA 1
ATOM 1753 C C . GLU B 1 75 ? 0.582 9.203 8.742 1 95.62 75 GLU B C 1
ATOM 1755 O O . GLU B 1 75 ? 1.553 8.469 8.938 1 95.62 75 GLU B O 1
ATOM 1760 N N . ALA B 1 76 ? -0.582 8.961 9.266 1 96.62 76 ALA B N 1
ATOM 1761 C CA . ALA B 1 76 ? -0.851 7.723 10 1 96.62 76 ALA B CA 1
ATOM 1762 C C . ALA B 1 76 ? -1.12 6.566 9.039 1 96.62 76 ALA B C 1
ATOM 1764 O O . ALA B 1 76 ? -1.882 6.711 8.078 1 96.62 76 ALA B O 1
ATOM 1765 N N . VAL B 1 77 ? -0.489 5.387 9.344 1 98.31 77 VAL B N 1
ATOM 1766 C CA . VAL B 1 77 ? -0.677 4.242 8.453 1 98.31 77 VAL B CA 1
ATOM 1767 C C . VAL B 1 77 ? -0.831 2.967 9.281 1 98.31 77 VAL B C 1
ATOM 1769 O O . VAL B 1 77 ? -0.319 2.881 10.398 1 98.31 77 VAL B O 1
ATOM 1772 N N . GLU B 1 78 ? -1.573 2.043 8.789 1 98.38 78 GLU B N 1
ATOM 1773 C CA . GLU B 1 78 ? -1.635 0.649 9.211 1 98.38 78 GLU B CA 1
ATOM 1774 C C . GLU B 1 78 ? -1.591 -0.297 8.016 1 98.38 78 GLU B C 1
ATOM 1776 O O . GLU B 1 78 ? -2.379 -0.159 7.078 1 98.38 78 GLU B O 1
ATOM 1781 N N . LEU B 1 79 ? -0.619 -1.221 7.98 1 98.88 79 LEU B N 1
ATOM 1782 C CA . LEU B 1 79 ? -0.444 -2.162 6.883 1 98.88 79 LEU B CA 1
ATOM 1783 C C . LEU B 1 79 ? -0.516 -3.602 7.383 1 98.88 79 LEU B C 1
ATOM 1785 O O . LEU B 1 79 ? 0.082 -3.938 8.406 1 98.88 79 LEU B O 1
ATOM 1789 N N . HIS B 1 80 ? -1.271 -4.402 6.688 1 98.94 80 HIS B N 1
ATOM 1790 C CA . HIS B 1 80 ? -1.294 -5.828 6.984 1 98.94 80 HIS B CA 1
ATOM 1791 C C . HIS B 1 80 ? -1.46 -6.656 5.715 1 98.94 80 HIS B C 1
ATOM 1793 O O . HIS B 1 80 ? -1.894 -6.133 4.684 1 98.94 80 HIS B O 1
ATOM 1799 N N . GLU B 1 81 ? -1.027 -7.859 5.746 1 98.94 81 GLU B N 1
ATOM 1800 C CA . GLU B 1 81 ? -1.31 -8.891 4.758 1 98.94 81 GLU B CA 1
ATOM 1801 C C . GLU B 1 81 ? -2.473 -9.773 5.199 1 98.94 81 GLU B C 1
ATOM 1803 O O . GLU B 1 81 ? -2.582 -10.125 6.375 1 98.94 81 GLU B O 1
ATOM 1808 N N . THR B 1 82 ? -3.352 -10.117 4.285 1 98.94 82 THR B N 1
ATOM 1809 C CA . THR B 1 82 ? -4.551 -10.867 4.637 1 98.94 82 THR B CA 1
ATOM 1810 C C . THR B 1 82 ? -4.742 -12.062 3.703 1 98.94 82 THR B C 1
ATOM 1812 O O . THR B 1 82 ? -4.555 -11.938 2.49 1 98.94 82 THR B O 1
ATOM 1815 N N . THR B 1 83 ? -5.102 -13.156 4.211 1 98.94 83 THR B N 1
ATOM 1816 C CA . THR B 1 83 ? -5.652 -14.305 3.51 1 98.94 83 THR B CA 1
ATOM 1817 C C . THR B 1 83 ? -7.16 -14.414 3.738 1 98.94 83 THR B C 1
ATOM 1819 O O . THR B 1 83 ? -7.613 -14.492 4.879 1 98.94 83 THR B O 1
ATOM 1822 N N . LEU B 1 84 ? -7.914 -14.391 2.713 1 98.94 84 LEU B N 1
ATOM 1823 C CA . LEU B 1 84 ? -9.367 -14.453 2.775 1 98.94 84 LEU B CA 1
ATOM 1824 C C . LEU B 1 84 ? -9.891 -15.742 2.158 1 98.94 84 LEU B C 1
ATOM 1826 O O . LEU B 1 84 ? -9.57 -16.062 1.009 1 98.94 84 LEU B O 1
ATOM 1830 N N . LEU B 1 85 ? -10.664 -16.5 2.887 1 98.88 85 LEU B N 1
ATOM 1831 C CA . LEU B 1 85 ? -11.156 -17.797 2.445 1 98.88 85 LEU B CA 1
ATOM 1832 C C . LEU B 1 85 ? -12.148 -17.641 1.297 1 98.88 85 LEU B C 1
ATOM 1834 O O . LEU B 1 85 ? -12.812 -16.609 1.181 1 98.88 85 LEU B O 1
ATOM 1838 N N . PRO B 1 86 ? -12.258 -18.719 0.44 1 98.88 86 PRO B N 1
ATOM 1839 C CA . PRO B 1 86 ? -13.211 -18.672 -0.669 1 98.88 86 PRO B CA 1
ATOM 1840 C C . PRO B 1 86 ? -14.641 -18.391 -0.206 1 98.88 86 PRO B C 1
ATOM 1842 O O . PRO B 1 86 ? -15.125 -19.031 0.735 1 98.88 86 PRO B O 1
ATOM 1845 N N . GLY B 1 87 ? -15.219 -17.422 -0.837 1 98.69 87 GLY B N 1
ATOM 1846 C CA . GLY B 1 87 ? -16.609 -17.125 -0.555 1 98.69 87 GLY B CA 1
ATOM 1847 C C . GLY B 1 87 ? -16.797 -16.203 0.631 1 98.69 87 GLY B C 1
ATOM 1848 O O . GLY B 1 87 ? -17.922 -15.781 0.925 1 98.69 87 GLY B O 1
ATOM 1849 N N . HIS B 1 88 ? -15.773 -15.812 1.333 1 98.69 88 HIS B N 1
ATOM 1850 C CA . HIS B 1 88 ? -15.891 -15.062 2.582 1 98.69 88 HIS B CA 1
ATOM 1851 C C . HIS B 1 88 ? -15.688 -13.57 2.354 1 98.69 88 HIS B C 1
ATOM 1853 O O . HIS B 1 88 ? -15.07 -13.172 1.364 1 98.69 88 HIS B O 1
ATOM 1859 N N . MET B 1 89 ? -16.25 -12.82 3.178 1 98.31 89 MET B N 1
ATOM 1860 C CA . MET B 1 89 ? -15.984 -11.406 3.416 1 98.31 89 MET B CA 1
ATOM 1861 C C . MET B 1 89 ? -15.219 -11.203 4.719 1 98.31 89 MET B C 1
ATOM 1863 O O . MET B 1 89 ? -15.5 -11.867 5.719 1 98.31 89 MET B O 1
ATOM 1867 N N . PRO B 1 90 ? -14.281 -10.258 4.605 1 97.44 90 PRO B N 1
ATOM 1868 C CA . PRO B 1 90 ? -13.562 -10.094 5.871 1 97.44 90 PRO B CA 1
ATOM 1869 C C . PRO B 1 90 ? -14.445 -9.516 6.977 1 97.44 90 PRO B C 1
ATOM 1871 O O . PRO B 1 90 ? -14.234 -9.805 8.156 1 97.44 90 PRO B O 1
ATOM 1874 N N . HIS B 1 91 ? -15.289 -8.656 6.668 1 93.5 91 HIS B N 1
ATOM 1875 C CA . HIS B 1 91 ? -16.297 -8.016 7.516 1 93.5 91 HIS B CA 1
ATOM 1876 C C . HIS B 1 91 ? -17.438 -7.453 6.684 1 93.5 91 HIS B C 1
ATOM 1878 O O . HIS B 1 91 ? -17.344 -7.387 5.457 1 93.5 91 HIS B O 1
ATOM 1884 N N . PRO B 1 92 ? -18.531 -7.145 7.414 1 92.69 92 PRO B N 1
ATOM 1885 C CA . PRO B 1 92 ? -19.609 -6.5 6.668 1 92.69 92 PRO B CA 1
ATOM 1886 C C . PRO B 1 92 ? -19.188 -5.168 6.047 1 92.69 92 PRO B C 1
ATOM 1888 O O . PRO B 1 92 ? -18.234 -4.543 6.512 1 92.69 92 PRO B O 1
ATOM 1891 N N . ALA B 1 93 ? -19.938 -4.773 5.016 1 93.06 93 ALA B N 1
ATOM 1892 C CA . ALA B 1 93 ? -19.688 -3.471 4.406 1 93.06 93 ALA B CA 1
ATOM 1893 C C . ALA B 1 93 ? -19.703 -2.363 5.457 1 93.06 93 ALA B C 1
ATOM 1895 O O . ALA B 1 93 ? -20.531 -2.379 6.371 1 93.06 93 ALA B O 1
ATOM 1896 N N . HIS B 1 94 ? -18.781 -1.355 5.305 1 93.19 94 HIS B N 1
ATOM 1897 C CA . HIS B 1 94 ? -18.609 -0.287 6.281 1 93.19 94 HIS B CA 1
ATOM 1898 C C . HIS B 1 94 ? -17.922 0.924 5.652 1 93.19 94 HIS B C 1
ATOM 1900 O O . HIS B 1 94 ? -17.594 0.909 4.465 1 93.19 94 HIS B O 1
ATOM 1906 N N . LYS B 1 95 ? -17.891 1.94 6.445 1 92.25 95 LYS B N 1
ATOM 1907 C CA . LYS B 1 95 ? -17.141 3.137 6.062 1 92.25 95 LYS B CA 1
ATOM 1908 C C . LYS B 1 95 ? -16.281 3.641 7.219 1 92.25 95 LYS B C 1
ATOM 1910 O O . LYS B 1 95 ? -16.578 3.361 8.383 1 92.25 95 LYS B O 1
ATOM 1915 N N . HIS B 1 96 ? -15.273 4.277 6.922 1 93.19 96 HIS B N 1
ATOM 1916 C CA . HIS B 1 96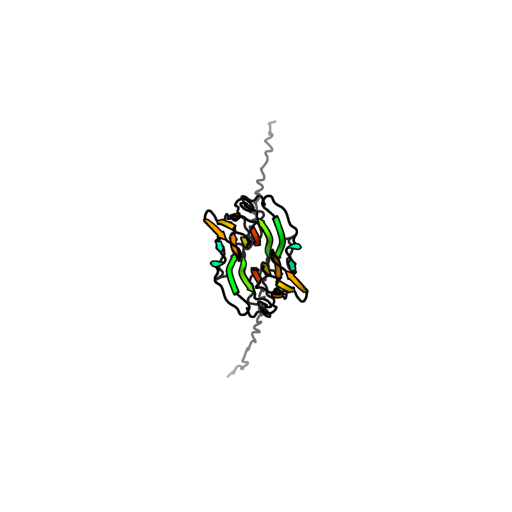 ? -14.375 4.879 7.902 1 93.19 96 HIS B CA 1
ATOM 1917 C C . HIS B 1 96 ? -13.625 6.066 7.305 1 93.19 96 HIS B C 1
ATOM 1919 O O . HIS B 1 96 ? -13.711 6.324 6.102 1 93.19 96 HIS B O 1
ATOM 1925 N N . ARG B 1 97 ? -13.008 6.871 8.133 1 94.62 97 ARG B N 1
ATOM 1926 C CA . ARG B 1 97 ? -12.359 8.117 7.754 1 94.62 97 ARG B CA 1
ATOM 1927 C C . ARG B 1 97 ? -11.102 7.855 6.938 1 94.62 97 ARG B C 1
ATOM 1929 O O . ARG B 1 97 ? -10.82 8.578 5.977 1 94.62 97 ARG B O 1
ATOM 1936 N N . HIS B 1 98 ? -10.336 6.922 7.355 1 96.25 98 HIS B N 1
ATOM 1937 C CA . HIS B 1 98 ? -9.125 6.641 6.598 1 96.25 98 HIS B CA 1
ATOM 1938 C C . HIS B 1 98 ? -9.453 6.047 5.23 1 96.25 98 HIS B C 1
ATOM 1940 O O . HIS B 1 98 ? -10.57 5.559 5.016 1 96.25 98 HIS B O 1
ATOM 1946 N N . SER B 1 99 ? -8.586 6.207 4.277 1 97.56 99 SER B N 1
ATOM 1947 C CA . SER B 1 99 ? -8.664 5.535 2.982 1 97.56 99 SER B CA 1
ATOM 1948 C C . SER B 1 99 ? -7.906 4.211 3.002 1 97.56 99 SER B C 1
ATOM 1950 O O . SER B 1 99 ? -6.953 4.047 3.768 1 97.56 99 SER B O 1
ATOM 1952 N N . GLU B 1 100 ? -8.344 3.277 2.148 1 98.56 100 GLU B N 1
ATOM 1953 C CA . GLU B 1 100 ? -7.668 1.985 2.08 1 98.56 100 GLU B CA 1
ATOM 1954 C C . GLU B 1 100 ? -7.301 1.629 0.643 1 98.56 100 GLU B C 1
ATOM 1956 O O . GLU B 1 100 ? -8.086 1.857 -0.278 1 98.56 100 GLU B O 1
ATOM 1961 N N . PHE B 1 101 ? -6.105 1.17 0.442 1 98.94 101 PHE B N 1
ATOM 1962 C CA . PHE B 1 101 ? -5.676 0.498 -0.779 1 98.94 101 PHE B CA 1
ATOM 1963 C C . PHE B 1 101 ? -5.504 -0.997 -0.542 1 98.94 101 PHE B C 1
ATOM 1965 O O . PHE B 1 101 ? -4.848 -1.406 0.42 1 98.94 101 PHE B O 1
ATOM 1972 N N . MET B 1 102 ? -6.109 -1.807 -1.324 1 98.94 102 MET B N 1
ATOM 1973 C CA . MET B 1 102 ? -5.953 -3.258 -1.291 1 98.94 102 MET B CA 1
ATOM 1974 C C . MET B 1 102 ? -5.246 -3.758 -2.547 1 98.94 102 MET B C 1
ATOM 1976 O O . MET B 1 102 ? -5.734 -3.561 -3.66 1 98.94 102 MET B O 1
ATOM 1980 N N . MET B 1 103 ? -4.102 -4.27 -2.387 1 99 103 MET B N 1
ATOM 1981 C CA . MET B 1 103 ? -3.262 -4.773 -3.469 1 99 103 MET B CA 1
ATOM 1982 C C . MET B 1 103 ? -3.324 -6.297 -3.541 1 99 103 MET B C 1
ATOM 1984 O O . MET B 1 103 ? -2.881 -6.984 -2.621 1 99 103 MET B O 1
ATOM 1988 N N . ILE B 1 104 ? -3.85 -6.828 -4.641 1 99 104 ILE B N 1
ATOM 1989 C CA . ILE B 1 104 ? -4.195 -8.242 -4.73 1 99 104 ILE B CA 1
ATOM 1990 C C . ILE B 1 104 ? -2.969 -9.047 -5.152 1 99 104 ILE B C 1
ATOM 1992 O O . ILE B 1 104 ? -2.395 -8.805 -6.219 1 99 104 ILE B O 1
ATOM 1996 N N . ARG B 1 105 ? -2.588 -9.945 -4.316 1 98.94 105 ARG B N 1
ATOM 1997 C CA . ARG B 1 105 ? -1.44 -10.805 -4.578 1 98.94 105 ARG B CA 1
ATOM 1998 C C . ARG B 1 105 ? -1.872 -12.102 -5.25 1 98.94 105 ARG B C 1
ATOM 2000 O O . ARG B 1 105 ? -1.237 -12.555 -6.203 1 98.94 105 ARG B O 1
ATOM 2007 N N . GLU B 1 106 ? -2.922 -12.688 -4.727 1 98.81 106 GLU B N 1
ATOM 2008 C CA . GLU B 1 106 ? -3.498 -13.93 -5.23 1 98.81 106 GLU B CA 1
ATOM 2009 C C . GLU B 1 106 ? -5.02 -13.922 -5.102 1 98.81 106 GLU B C 1
ATOM 2011 O O . GLU B 1 106 ? -5.566 -13.336 -4.168 1 98.81 106 GLU B O 1
ATOM 2016 N N . GLY B 1 107 ? -5.684 -14.672 -5.992 1 98.88 107 GLY B N 1
ATOM 2017 C CA . GLY B 1 107 ? -7.125 -14.844 -5.918 1 98.88 107 GLY B CA 1
ATOM 2018 C C . GLY B 1 107 ? -7.891 -13.719 -6.598 1 98.88 107 GLY B C 1
ATOM 2019 O O . GLY B 1 107 ? -7.301 -12.867 -7.266 1 98.88 107 GLY B O 1
ATOM 2020 N N . THR B 1 108 ? -9.195 -13.859 -6.547 1 98.81 108 THR B N 1
ATOM 2021 C CA . THR B 1 108 ? -10.094 -12.891 -7.156 1 98.81 108 THR B CA 1
ATOM 2022 C C . THR B 1 108 ? -11.008 -12.266 -6.109 1 98.81 108 THR B C 1
ATOM 2024 O O . THR B 1 108 ? -11.766 -12.977 -5.438 1 98.81 108 THR B O 1
ATOM 2027 N N . ILE B 1 109 ? -10.961 -10.961 -5.988 1 98.94 109 ILE B N 1
ATOM 2028 C CA . ILE B 1 109 ? -11.75 -10.211 -5.012 1 98.94 109 ILE B CA 1
ATOM 2029 C C . ILE B 1 109 ? -12.82 -9.398 -5.73 1 98.94 109 ILE B C 1
ATOM 2031 O O . ILE B 1 109 ? -12.539 -8.734 -6.73 1 98.94 109 ILE B O 1
ATOM 2035 N N . GLU B 1 110 ? -14.016 -9.516 -5.32 1 98.88 110 GLU B N 1
ATOM 2036 C CA . GLU B 1 110 ? -15.078 -8.625 -5.75 1 98.88 110 GLU B CA 1
ATOM 2037 C C . GLU B 1 110 ? -15.188 -7.41 -4.832 1 98.88 110 GLU B C 1
ATOM 2039 O O . GLU B 1 110 ? -15.273 -7.555 -3.609 1 98.88 110 GLU B O 1
ATOM 2044 N N . PHE B 1 111 ? -15.141 -6.266 -5.418 1 98.81 111 PHE B N 1
ATOM 2045 C CA . PHE B 1 111 ? -15.289 -4.996 -4.723 1 98.81 111 PHE B CA 1
ATOM 2046 C C . PHE B 1 111 ? -16.703 -4.438 -4.902 1 98.81 111 PHE B C 1
ATOM 2048 O O . PHE B 1 111 ? -17.141 -4.203 -6.031 1 98.81 111 PHE B O 1
ATOM 2055 N N . ASP B 1 112 ? -17.344 -4.285 -3.797 1 96.81 112 ASP B N 1
ATOM 2056 C CA . ASP B 1 112 ? -18.672 -3.67 -3.791 1 96.81 112 ASP B CA 1
ATOM 2057 C C . ASP B 1 112 ? -18.609 -2.221 -3.314 1 96.81 112 ASP B C 1
ATOM 2059 O O . ASP B 1 112 ? -18.391 -1.962 -2.129 1 96.81 112 ASP B O 1
ATOM 2063 N N . ASN B 1 113 ? -18.688 -1.346 -4.254 1 91.94 113 ASN B N 1
ATOM 2064 C CA . ASN B 1 113 ? -18.688 0.086 -3.977 1 91.94 113 ASN B CA 1
ATOM 2065 C C . ASN B 1 113 ? -20.062 0.704 -4.148 1 91.94 113 ASN B C 1
ATOM 2067 O O . ASN B 1 113 ? -20.359 1.306 -5.184 1 91.94 113 ASN B O 1
ATOM 2071 N N . ASP B 1 114 ? -20.734 0.705 -3.031 1 84.31 114 ASP B N 1
ATOM 2072 C CA . ASP B 1 114 ? -22.094 1.259 -3.006 1 84.31 114 ASP B CA 1
ATOM 2073 C C . ASP B 1 114 ? -22.953 0.631 -4.09 1 84.31 114 ASP B C 1
ATOM 2075 O O . ASP B 1 114 ? -23.594 1.342 -4.875 1 84.31 114 ASP B O 1
ATOM 2079 N N . GLY B 1 115 ? -22.828 -0.619 -4.297 1 86.06 115 GLY B N 1
ATOM 2080 C CA . GLY B 1 115 ? -23.688 -1.36 -5.199 1 86.06 115 GLY B CA 1
ATOM 2081 C C . GLY B 1 115 ? -23.016 -1.724 -6.508 1 86.06 115 GLY B C 1
ATOM 2082 O O . GLY B 1 115 ? -23.516 -2.584 -7.246 1 86.06 115 GLY B O 1
ATOM 2083 N N . LYS B 1 116 ? -22 -0.97 -6.898 1 91.81 116 LYS B N 1
ATOM 2084 C CA . LYS B 1 116 ? -21.234 -1.329 -8.086 1 91.81 116 LYS B CA 1
ATOM 2085 C C . LYS B 1 116 ? -20.188 -2.385 -7.758 1 91.81 116 LYS B C 1
ATOM 2087 O O . LYS B 1 116 ? -19.297 -2.148 -6.941 1 91.81 116 LYS B O 1
ATOM 2092 N N . LYS B 1 117 ? -20.312 -3.564 -8.461 1 96.81 117 LYS B N 1
ATOM 2093 C CA . LYS B 1 117 ? -19.406 -4.68 -8.18 1 96.81 117 LYS B CA 1
ATOM 2094 C C . LYS B 1 117 ? -18.375 -4.852 -9.297 1 96.81 117 LYS B C 1
ATOM 2096 O O . LYS B 1 117 ? -18.734 -4.848 -10.477 1 96.81 117 LYS B O 1
ATOM 2101 N N . GLU B 1 118 ? -17.172 -4.891 -8.953 1 98.19 118 GLU B N 1
ATOM 2102 C CA . GLU B 1 118 ? -16.062 -5.117 -9.875 1 98.19 118 GLU B CA 1
ATOM 2103 C C . GLU B 1 118 ? -15.094 -6.16 -9.328 1 98.19 118 GLU B C 1
ATOM 2105 O O . GLU B 1 118 ? -14.836 -6.203 -8.125 1 98.19 118 GLU B O 1
ATOM 2110 N N . ARG B 1 119 ? -14.609 -6.973 -10.25 1 98.69 119 ARG B N 1
ATOM 2111 C CA . ARG B 1 119 ? -13.664 -8 -9.844 1 98.69 119 ARG B CA 1
ATOM 2112 C C . ARG B 1 119 ? -12.227 -7.559 -10.102 1 98.69 119 ARG B C 1
ATOM 2114 O O . ARG B 1 119 ? -11.938 -6.953 -11.133 1 98.69 119 ARG B O 1
ATOM 2121 N N . VAL B 1 120 ? -11.406 -7.832 -9.172 1 98.88 120 VAL B N 1
ATOM 2122 C CA . VAL B 1 120 ? -9.984 -7.5 -9.25 1 98.88 120 VAL B CA 1
ATOM 2123 C C . VAL B 1 120 ? -9.148 -8.734 -8.922 1 98.88 120 VAL B C 1
ATOM 2125 O O . VAL B 1 120 ? -9.367 -9.383 -7.898 1 98.88 120 VAL B O 1
ATOM 2128 N N . GLY B 1 121 ? -8.18 -9.078 -9.844 1 98.88 121 GLY B N 1
ATOM 2129 C CA . GLY B 1 121 ? -7.273 -10.203 -9.656 1 98.88 121 GLY B CA 1
ATOM 2130 C C . GLY B 1 121 ? -5.852 -9.781 -9.336 1 98.88 121 GLY B C 1
ATOM 2131 O O . GLY B 1 121 ? -5.602 -8.609 -9.039 1 98.88 121 GLY B O 1
ATOM 2132 N N . PRO B 1 122 ? -4.93 -10.773 -9.391 1 98.94 122 PRO B N 1
ATOM 2133 C CA . PRO B 1 122 ? -3.543 -10.492 -9.008 1 98.94 122 PRO B CA 1
ATOM 2134 C C . PRO B 1 122 ? -2.93 -9.344 -9.797 1 98.94 122 PRO B C 1
ATOM 2136 O O . PRO B 1 122 ? -3.125 -9.25 -11.016 1 98.94 122 PRO B O 1
ATOM 2139 N N . GLY B 1 123 ? -2.248 -8.477 -9.117 1 98.94 123 GLY B N 1
ATOM 2140 C CA . GLY B 1 123 ? -1.646 -7.305 -9.734 1 98.94 123 GLY B CA 1
ATOM 2141 C C . GLY B 1 123 ? -2.566 -6.098 -9.75 1 98.94 123 GLY B C 1
ATOM 2142 O O . GLY B 1 123 ? -2.117 -4.973 -9.977 1 98.94 123 GLY B O 1
ATOM 2143 N N . GLY B 1 124 ? -3.846 -6.344 -9.516 1 98.94 124 GLY B N 1
ATOM 2144 C CA . GLY B 1 124 ? -4.82 -5.266 -9.445 1 98.94 124 GLY B CA 1
ATOM 2145 C C . GLY B 1 124 ? -4.91 -4.633 -8.07 1 98.94 124 GLY B C 1
ATOM 2146 O O . GLY B 1 124 ? -4.332 -5.141 -7.109 1 98.94 124 GLY B O 1
ATOM 2147 N N . VAL B 1 125 ? -5.594 -3.467 -8.031 1 99 125 VAL B N 1
ATOM 2148 C CA . VAL B 1 125 ? -5.699 -2.678 -6.809 1 99 125 VAL B CA 1
ATOM 2149 C C . VAL B 1 125 ? -7.137 -2.207 -6.621 1 99 125 VAL B C 1
ATOM 2151 O O . VAL B 1 125 ? -7.816 -1.861 -7.594 1 99 125 VAL B O 1
ATOM 2154 N N . ILE B 1 126 ? -7.566 -2.266 -5.395 1 98.94 126 ILE B N 1
ATOM 2155 C CA . ILE B 1 126 ? -8.836 -1.681 -4.984 1 98.94 126 ILE B CA 1
ATOM 2156 C C . ILE B 1 126 ? -8.586 -0.455 -4.109 1 98.94 126 ILE B C 1
ATOM 2158 O O . ILE B 1 126 ? -7.73 -0.485 -3.221 1 98.94 126 ILE B O 1
ATOM 2162 N N . PHE B 1 127 ? -9.266 0.614 -4.395 1 98.81 127 PHE B N 1
ATOM 2163 C CA . PHE B 1 127 ? -9.203 1.843 -3.613 1 98.81 127 PHE B CA 1
ATOM 2164 C C . PHE B 1 127 ? -10.547 2.133 -2.949 1 98.81 127 PHE B C 1
ATOM 2166 O O . PHE B 1 127 ? -11.516 2.479 -3.627 1 98.81 127 PHE B O 1
ATOM 2173 N N . ALA B 1 128 ? -10.648 1.952 -1.592 1 97.88 128 ALA B N 1
ATOM 2174 C CA . ALA B 1 128 ? -11.781 2.383 -0.783 1 97.88 128 ALA B CA 1
ATOM 2175 C C . ALA B 1 128 ? -11.578 3.803 -0.261 1 97.88 128 ALA B C 1
ATOM 2177 O O . ALA B 1 128 ? -10.742 4.031 0.618 1 97.88 128 ALA B O 1
ATOM 2178 N N . ALA B 1 129 ? -12.344 4.715 -0.768 1 96.81 129 ALA B N 1
ATOM 2179 C CA . ALA B 1 129 ? -12.148 6.129 -0.461 1 96.81 129 ALA B CA 1
ATOM 2180 C C . ALA B 1 129 ? -12.734 6.477 0.905 1 96.81 129 ALA B C 1
ATOM 2182 O O . ALA B 1 129 ? -13.672 5.828 1.369 1 96.81 129 ALA B O 1
ATOM 2183 N N . SER B 1 130 ? -12.148 7.5 1.494 1 95.88 130 SER B N 1
ATOM 2184 C CA . SER B 1 130 ? -12.578 7.996 2.799 1 95.88 130 SER B CA 1
ATOM 2185 C C . SER B 1 130 ? -14.078 8.266 2.822 1 95.88 130 SER B C 1
ATOM 2187 O O . SER B 1 130 ? -14.609 8.922 1.928 1 95.88 130 SER B O 1
ATOM 2189 N N . GLY B 1 131 ? -14.711 7.691 3.799 1 92.94 131 GLY B N 1
ATOM 2190 C CA . GLY B 1 131 ? -16.094 8.016 4.09 1 92.94 131 GLY B CA 1
ATOM 2191 C C . GLY B 1 131 ? -17.078 7.332 3.152 1 92.94 131 GLY B C 1
ATOM 2192 O O . GLY B 1 131 ? -18.266 7.617 3.182 1 92.94 131 GLY B O 1
ATOM 2193 N N . ILE B 1 132 ? -16.656 6.508 2.268 1 93.81 132 ILE B N 1
ATOM 2194 C CA . ILE B 1 132 ? -17.531 5.848 1.302 1 93.81 132 ILE B CA 1
ATOM 2195 C C . ILE B 1 132 ? -17.75 4.395 1.715 1 93.81 132 ILE B C 1
ATOM 2197 O O . ILE B 1 132 ? -16.812 3.697 2.086 1 93.81 132 ILE B O 1
ATOM 2201 N N . MET B 1 133 ? -19.016 3.932 1.686 1 94.31 133 MET B N 1
ATOM 2202 C CA . MET B 1 133 ? -19.359 2.551 2.002 1 94.31 133 MET B CA 1
ATOM 2203 C C . MET B 1 133 ? -18.688 1.581 1.034 1 94.31 133 MET B C 1
ATOM 2205 O O . MET B 1 133 ? -18.734 1.781 -0.181 1 94.31 133 MET B O 1
ATOM 2209 N N . HIS B 1 134 ? -18.078 0.519 1.623 1 95.81 134 HIS B N 1
ATOM 2210 C CA . HIS B 1 134 ? -17.391 -0.441 0.77 1 95.81 134 HIS B CA 1
ATOM 2211 C C . HIS B 1 134 ? -17.359 -1.825 1.408 1 95.81 134 HIS B C 1
ATOM 2213 O O . HIS B 1 134 ? -17.547 -1.958 2.621 1 95.81 134 HIS B O 1
ATOM 2219 N N . GLY B 1 135 ? -17.219 -2.818 0.547 1 97.38 135 GLY B N 1
ATOM 2220 C CA . GLY B 1 135 ? -17.031 -4.207 0.937 1 97.38 135 GLY B CA 1
ATOM 2221 C C . GLY B 1 135 ? -16.312 -5.023 -0.118 1 97.38 135 GLY B C 1
ATOM 2222 O O . GLY B 1 135 ? -16.266 -4.645 -1.29 1 97.38 135 GLY B O 1
ATOM 2223 N N . ILE B 1 136 ? -15.695 -6.113 0.404 1 98.69 136 ILE B N 1
ATOM 2224 C CA . ILE B 1 136 ? -15.062 -7.016 -0.554 1 98.69 136 ILE B CA 1
ATOM 2225 C C . ILE B 1 136 ? -15.445 -8.461 -0.229 1 98.69 136 ILE B C 1
ATOM 2227 O O . ILE B 1 136 ? -15.812 -8.766 0.907 1 98.69 136 ILE B O 1
ATOM 2231 N N . LYS B 1 137 ? -15.32 -9.281 -1.241 1 98.75 137 LYS B N 1
ATOM 2232 C CA . LYS B 1 137 ? -15.586 -10.719 -1.136 1 98.75 137 LYS B CA 1
ATOM 2233 C C . LYS B 1 137 ? -14.617 -11.516 -2.006 1 98.75 137 LYS B C 1
ATOM 2235 O O . LYS B 1 137 ? -14.344 -11.133 -3.146 1 98.75 137 LYS B O 1
ATOM 2240 N N . ASN B 1 138 ? -14.078 -12.633 -1.384 1 98.94 138 ASN B N 1
ATOM 2241 C CA . ASN B 1 138 ? -13.367 -13.586 -2.232 1 98.94 138 ASN B CA 1
ATOM 2242 C C . ASN B 1 138 ? -14.328 -14.406 -3.082 1 98.94 138 ASN B C 1
ATOM 2244 O O . ASN B 1 138 ? -15.023 -15.281 -2.568 1 98.94 138 ASN B O 1
ATOM 2248 N N . VAL B 1 139 ? -14.25 -14.156 -4.332 1 98.88 139 VAL B N 1
ATOM 2249 C CA . VAL B 1 139 ? -15.227 -14.82 -5.188 1 98.88 139 VAL B CA 1
ATOM 2250 C C . VAL B 1 139 ? -14.555 -15.953 -5.965 1 98.88 139 VAL B C 1
ATOM 2252 O O . VAL B 1 139 ? -15.133 -16.5 -6.906 1 98.88 139 VAL B O 1
ATOM 2255 N N . GLY B 1 140 ? -13.32 -16.219 -5.695 1 98.75 140 GLY B N 1
ATOM 2256 C CA . GLY B 1 140 ? -12.633 -17.359 -6.266 1 98.75 140 GLY B CA 1
ATOM 2257 C C . GLY B 1 140 ? -12.867 -18.641 -5.492 1 98.75 140 GLY B C 1
ATOM 2258 O O . GLY B 1 140 ? -13.508 -18.625 -4.438 1 98.75 140 GLY B O 1
ATOM 2259 N N . ASP B 1 141 ? -12.219 -19.75 -5.984 1 98.56 141 ASP B N 1
ATOM 2260 C CA . ASP B 1 141 ? -12.406 -21.062 -5.379 1 98.56 141 ASP B CA 1
ATOM 2261 C C . ASP B 1 141 ? -11.211 -21.453 -4.512 1 98.56 141 ASP B C 1
ATOM 2263 O O . ASP B 1 141 ? -11.164 -22.562 -3.969 1 98.56 141 ASP B O 1
ATOM 2267 N N . ALA B 1 142 ? -10.273 -20.625 -4.387 1 98.75 142 ALA B N 1
ATOM 2268 C CA . ALA B 1 142 ? -9.102 -20.766 -3.525 1 98.75 142 ALA B CA 1
ATOM 2269 C C . ALA B 1 142 ? -8.914 -19.531 -2.65 1 98.75 142 ALA B C 1
ATOM 2271 O O . ALA B 1 142 ? -9.492 -18.469 -2.926 1 98.75 142 ALA B O 1
ATOM 2272 N N . PRO B 1 143 ? -8.195 -19.609 -1.535 1 98.88 143 PRO B N 1
ATOM 2273 C CA . PRO B 1 143 ? -7.938 -18.422 -0.722 1 98.88 143 PRO B CA 1
ATOM 2274 C C . PRO B 1 143 ? -7.316 -17.281 -1.524 1 98.88 143 PRO B C 1
ATOM 2276 O O . PRO B 1 143 ? -6.484 -17.531 -2.404 1 98.88 143 PRO B O 1
ATOM 2279 N N . ALA B 1 144 ? -7.828 -16.141 -1.24 1 98.94 144 ALA B N 1
ATOM 2280 C CA . ALA B 1 144 ? -7.227 -14.938 -1.811 1 98.94 144 ALA B CA 1
ATOM 2281 C C . ALA B 1 144 ? -6.246 -14.297 -0.831 1 98.94 144 ALA B C 1
ATOM 2283 O O . ALA B 1 144 ? -6.504 -14.25 0.374 1 98.94 144 ALA B O 1
ATOM 2284 N N . ASN B 1 145 ? -5.047 -13.852 -1.316 1 98.94 145 ASN B N 1
ATOM 2285 C CA . ASN B 1 145 ? -4.051 -13.117 -0.543 1 98.94 145 ASN B CA 1
ATOM 2286 C C . ASN B 1 145 ? -3.883 -11.688 -1.058 1 98.94 145 ASN B C 1
ATOM 2288 O O . ASN B 1 145 ? -3.799 -11.469 -2.268 1 98.94 145 ASN B O 1
ATOM 2292 N N . TYR B 1 146 ? -3.938 -10.758 -0.122 1 98.94 146 TYR B N 1
ATOM 2293 C CA . TYR B 1 146 ? -3.799 -9.359 -0.526 1 98.94 146 TYR B CA 1
ATOM 2294 C C . TYR B 1 146 ? -3.242 -8.516 0.613 1 98.94 146 TYR B C 1
ATOM 2296 O O . TYR B 1 146 ? -3.242 -8.945 1.77 1 98.94 14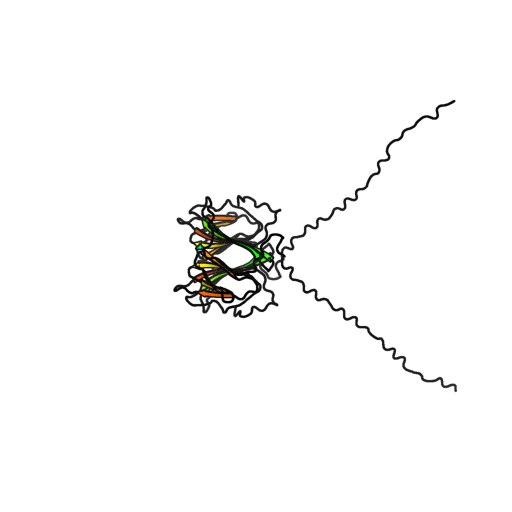6 TYR B O 1
ATOM 2304 N N . PHE B 1 147 ? -2.668 -7.371 0.266 1 98.94 147 PHE B N 1
ATOM 2305 C CA . PHE B 1 147 ? -2.227 -6.379 1.238 1 98.94 147 PHE B CA 1
ATOM 2306 C C . PHE B 1 147 ? -3.275 -5.285 1.41 1 98.94 147 PHE B C 1
ATOM 2308 O O . PHE B 1 147 ? -3.947 -4.906 0.449 1 98.94 147 PHE B O 1
ATOM 2315 N N . VAL B 1 148 ? -3.385 -4.785 2.6 1 98.94 148 VAL B N 1
ATOM 2316 C CA . VAL B 1 148 ? -4.172 -3.588 2.873 1 98.94 148 VAL B CA 1
ATOM 2317 C C . VAL B 1 148 ? -3.289 -2.531 3.533 1 98.94 148 VAL B C 1
ATOM 2319 O O . VAL B 1 148 ? -2.555 -2.826 4.477 1 98.94 148 VAL B O 1
ATOM 2322 N N . ILE B 1 149 ? -3.311 -1.355 2.982 1 98.94 149 ILE B N 1
ATOM 2323 C CA . ILE B 1 149 ? -2.764 -0.226 3.729 1 98.94 149 ILE B CA 1
ATOM 2324 C C . ILE B 1 149 ? -3.857 0.814 3.963 1 98.94 149 ILE B C 1
ATOM 2326 O O . ILE B 1 149 ? -4.512 1.262 3.018 1 98.94 149 ILE B O 1
ATOM 2330 N N . ALA B 1 150 ? -4.129 1.087 5.207 1 98.69 150 ALA B N 1
ATOM 2331 C CA . ALA B 1 150 ? -5.008 2.17 5.641 1 98.69 150 ALA B CA 1
ATOM 2332 C C . ALA B 1 150 ? -4.215 3.445 5.91 1 98.69 150 ALA B C 1
ATOM 2334 O O . ALA B 1 150 ? -3.178 3.41 6.574 1 98.69 150 ALA B O 1
ATOM 2335 N N . ILE B 1 151 ? -4.668 4.562 5.355 1 98.31 151 ILE B N 1
ATOM 2336 C CA . ILE B 1 151 ? -3.939 5.82 5.465 1 98.31 151 ILE B CA 1
ATOM 2337 C C . ILE B 1 151 ? -4.875 6.914 5.98 1 98.31 151 ILE B C 1
ATOM 2339 O O . ILE B 1 151 ? -5.91 7.188 5.371 1 98.31 151 ILE B O 1
ATOM 2343 N N . GLY B 1 152 ? -4.461 7.492 7.055 1 95.94 152 GLY B N 1
ATOM 2344 C CA . GLY B 1 152 ? -5.238 8.539 7.703 1 95.94 152 GLY B CA 1
ATOM 2345 C C . GLY B 1 152 ? -5.641 8.188 9.125 1 95.94 152 GLY B C 1
ATOM 2346 O O . GLY B 1 152 ? -5.852 7.02 9.445 1 95.94 152 GLY B O 1
ATOM 2347 N N . ARG B 1 153 ? -5.734 9.211 9.961 1 89.69 153 ARG B N 1
ATOM 2348 C CA . ARG B 1 153 ? -6.102 9.023 11.359 1 89.69 153 ARG B CA 1
ATOM 2349 C C . ARG B 1 153 ? -7.609 8.852 11.508 1 89.69 153 ARG B C 1
ATOM 2351 O O . ARG B 1 153 ? -8.383 9.555 10.852 1 89.69 153 ARG B O 1
ATOM 2358 N N . GLU B 1 154 ? -7.863 7.867 12.289 1 84.06 154 GLU B N 1
ATOM 2359 C CA . GLU B 1 154 ? -9.281 7.773 12.641 1 84.06 154 GLU B CA 1
ATOM 2360 C C . GLU B 1 154 ? -9.641 8.773 13.727 1 84.06 154 GLU B C 1
ATOM 2362 O O . GLU B 1 154 ? -8.789 9.164 14.531 1 84.06 154 GLU B O 1
ATOM 2367 N N . SER B 1 155 ? -10.734 9.438 13.492 1 73.31 155 SER B N 1
ATOM 2368 C CA . SER B 1 155 ? -11.219 10.344 14.523 1 73.31 155 SER B CA 1
ATOM 2369 C C . SER B 1 155 ? -12.109 9.609 15.523 1 73.31 155 SER B C 1
ATOM 2371 O O . SER B 1 155 ? -12.969 8.812 15.133 1 73.31 155 SER B O 1
ATOM 2373 N N . PRO B 1 156 ? -11.617 9.664 16.75 1 62.09 156 PRO B N 1
ATOM 2374 C CA . PRO B 1 156 ? -12.492 9.047 17.75 1 62.09 156 PRO B CA 1
ATOM 2375 C C . PRO B 1 156 ? -13.969 9.406 17.547 1 62.09 156 PRO B C 1
ATOM 2377 O O . PRO B 1 156 ? -14.852 8.664 17.984 1 62.09 156 PRO B O 1
ATOM 2380 N N . MET B 1 157 ? -14.195 10.461 16.969 1 56.12 157 MET B N 1
ATOM 2381 C CA . MET B 1 157 ? -15.57 10.953 16.875 1 56.12 157 MET B CA 1
ATOM 2382 C C . MET B 1 157 ? -16.281 10.344 15.672 1 56.12 157 MET B C 1
ATOM 2384 O O . MET B 1 157 ? -17.5 10.492 15.523 1 56.12 157 MET B O 1
ATOM 2388 N N . THR B 1 158 ? -15.555 9.727 14.805 1 57.56 158 THR B N 1
ATOM 2389 C CA . THR B 1 158 ? -16.234 9.156 13.648 1 57.56 158 THR B CA 1
ATOM 2390 C C . THR B 1 158 ? -16.484 7.664 13.852 1 57.56 158 THR B C 1
ATOM 2392 O O . THR B 1 158 ? -15.547 6.871 13.906 1 57.56 158 THR B O 1
ATOM 2395 N N . PRO B 1 159 ? -17.703 7.316 14.266 1 54.62 159 PRO B N 1
ATOM 2396 C CA . PRO B 1 159 ? -17.984 5.887 14.414 1 54.62 159 PRO B CA 1
ATOM 2397 C C . PRO B 1 159 ? -17.75 5.102 13.133 1 54.62 159 PRO B C 1
ATOM 2399 O O . PRO B 1 159 ? -18.047 5.59 12.039 1 54.62 159 PRO B O 1
ATOM 2402 N N . VAL B 1 160 ? -16.812 4.113 13.195 1 59.06 160 VAL B N 1
ATOM 2403 C CA . VAL B 1 160 ? -16.828 3.146 12.102 1 59.06 160 VAL B CA 1
ATOM 2404 C C . VAL B 1 160 ? -18.219 2.533 11.977 1 59.06 160 VAL B C 1
ATOM 2406 O O . VAL B 1 160 ? -18.734 1.93 12.922 1 59.06 160 VAL B O 1
ATOM 2409 N N . GLU B 1 161 ? -19 3.002 11.109 1 58.09 161 GLU B N 1
ATOM 2410 C 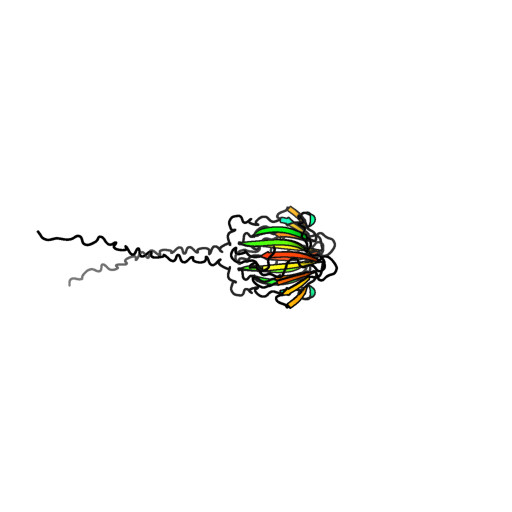CA . GLU B 1 161 ? -20.312 2.402 10.906 1 58.09 161 GLU B CA 1
ATOM 2411 C C . GLU B 1 161 ? -20.203 1.036 10.242 1 58.09 161 GLU B C 1
ATOM 2413 O O . GLU B 1 161 ? -19.5 0.889 9.234 1 58.09 161 GLU B O 1
ATOM 2418 N N . GLY B 1 162 ? -20.812 0.016 10.789 1 51.78 162 GLY B N 1
ATOM 2419 C CA . GLY B 1 162 ? -20.812 -1.346 10.281 1 51.78 162 GLY B CA 1
ATOM 2420 C C . GLY B 1 162 ? -19.672 -2.182 10.805 1 51.78 162 GLY B C 1
ATOM 2421 O O . GLY B 1 162 ? -19.344 -3.227 10.234 1 51.78 162 GLY B O 1
ATOM 2422 N N . THR B 1 163 ? -18.672 -1.641 11.5 1 48.97 163 THR B N 1
ATOM 2423 C CA . THR B 1 163 ? -17.312 -2.137 11.688 1 48.97 163 THR B CA 1
ATOM 2424 C C . THR B 1 163 ? -17.281 -3.236 12.742 1 48.97 163 THR B C 1
ATOM 2426 O O . THR B 1 163 ? -17.5 -2.975 13.93 1 48.97 163 THR B O 1
ATOM 2429 N N . ALA B 1 164 ? -17.875 -4.371 12.852 1 41.5 164 ALA B N 1
ATOM 2430 C CA . ALA B 1 164 ? -17.172 -5.258 13.766 1 41.5 164 ALA B CA 1
ATOM 2431 C C . ALA B 1 164 ? -15.695 -5.355 13.398 1 41.5 164 ALA B C 1
ATOM 2433 O O . ALA B 1 164 ? -15.344 -5.766 12.289 1 41.5 164 ALA B O 1
ATOM 2434 N N . ARG B 1 165 ? -14.727 -4.469 13.805 1 37.88 165 ARG B N 1
ATOM 2435 C CA . ARG B 1 165 ? -13.297 -4.672 13.562 1 37.88 165 ARG B CA 1
ATOM 2436 C C . ARG B 1 165 ? -12.859 -6.059 14.016 1 37.88 165 ARG B C 1
ATOM 2438 O O . ARG B 1 165 ? -13.422 -6.621 14.953 1 37.88 165 ARG B O 1
#

Solvent-accessible surface area (backbone atoms only — not comparable to full-atom values): 18206 Å² total; per-residue (Å²): 138,85,79,80,82,74,91,73,85,81,77,76,80,76,79,74,77,74,76,74,74,74,68,73,73,66,67,74,64,73,77,48,42,67,70,54,92,90,52,44,67,45,64,69,59,48,78,44,33,41,88,77,40,60,75,41,80,52,98,36,36,35,37,22,64,71,52,68,31,18,36,77,68,30,51,28,38,39,35,32,37,35,39,35,31,51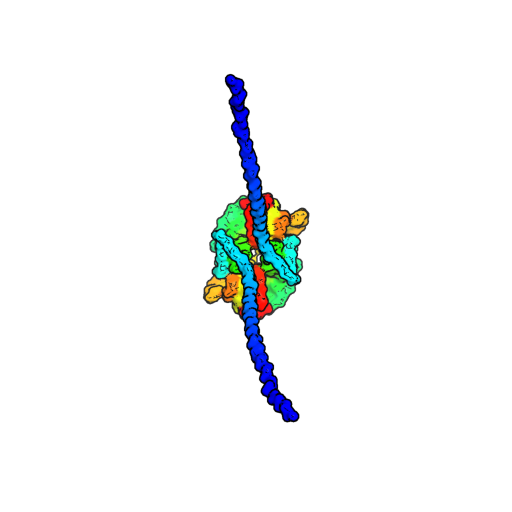,70,30,44,87,48,66,56,28,32,39,62,31,28,37,41,35,42,30,49,36,43,33,36,34,37,34,53,78,81,49,74,47,72,34,34,50,65,7,38,38,37,46,21,46,64,42,55,34,34,49,29,23,74,33,93,48,61,20,33,31,37,38,39,37,43,43,67,72,51,91,81,55,70,57,47,57,54,77,124,133,85,77,84,75,76,90,80,81,85,79,82,78,76,80,74,77,74,75,72,73,73,68,72,70,65,68,73,63,71,77,49,44,67,70,52,92,90,50,45,67,47,64,70,57,48,78,43,33,40,88,78,40,60,75,42,81,52,98,35,38,35,39,21,64,72,51,68,30,19,37,78,69,29,50,28,40,42,34,32,36,35,37,35,31,50,70,30,41,87,48,64,54,27,31,40,63,30,28,36,41,36,41,29,49,36,43,34,36,34,36,34,53,78,81,50,73,46,74,34,35,50,67,8,38,38,37,46,21,46,65,41,54,34,35,48,32,23,74,34,94,48,61,21,32,32,37,39,39,37,42,43,67,74,50,90,82,56,71,55,46,56,54,74,127

Organism: NCBI:txid570835